Protein AF-A0A939V4I0-F1 (afdb_monomer_lite)

Secondary structure (DSSP, 8-state):
-HHHHHHHHHHHTT--------S-HHHHHHHHHHHHHH-EEEEE-TTS-EEEEEE-SS-HHHHHHHHHHHHHHHHTSSSHHHHHHHHHHHHHHHHHTT--TTSHHHHHHHHHHHHHHTT-----SSHHHHHHHHHHHTT--HHHHHHHHHHHHHHSTTTTS-HHHHHHHHHHHHHHHHHHHHT--

Sequence (185 aa):
MEDLEMKMLEDIGENTGIYVVCNDKSLLENINGLLSRNGMLCVRDNSGRVSYLVDGRNDKSTAMMTVSGLMSDHLLGIGEGRDVYYDICAKSAFMECGFDMSHTGTAVIFIAVKDVVLGGRTNYRSAKNMYLDFANRLHMSFDQVSRDVRYAVNASSLKKYRTLTVVAHLATMISEDMTRDAGLL

Radius of gyration: 20.8 Å; chains: 1; bounding box: 57×43×55 Å

Structure (mmCIF, N/CA/C/O backbone):
data_AF-A0A939V4I0-F1
#
_entry.id   AF-A0A939V4I0-F1
#
loop_
_atom_site.group_PDB
_atom_site.id
_atom_site.type_symbol
_atom_site.label_atom_id
_atom_site.label_alt_id
_atom_site.label_comp_id
_atom_site.label_asym_id
_atom_site.label_entity_id
_atom_site.label_seq_id
_atom_site.pdbx_PDB_ins_code
_atom_site.Cartn_x
_atom_site.Cartn_y
_atom_site.Cartn_z
_atom_site.occupancy
_atom_site.B_iso_or_equiv
_atom_site.auth_seq_id
_atom_site.auth_comp_id
_atom_site.auth_asym_id
_atom_site.auth_atom_id
_atom_site.pdbx_PDB_model_num
ATOM 1 N N . MET A 1 1 ? 41.428 -12.142 -1.619 1.00 50.25 1 MET A N 1
ATOM 2 C CA . MET A 1 1 ? 40.677 -13.026 -2.539 1.00 50.25 1 MET A CA 1
ATOM 3 C C . MET A 1 1 ? 39.185 -12.877 -2.257 1.00 50.25 1 MET A C 1
ATOM 5 O O . MET A 1 1 ? 38.456 -12.625 -3.199 1.00 50.25 1 MET A O 1
ATOM 9 N N . GLU A 1 2 ? 38.778 -12.842 -0.984 1.00 51.28 2 GLU A N 1
ATOM 10 C CA . GLU A 1 2 ? 37.404 -12.531 -0.535 1.00 51.28 2 GLU A CA 1
ATOM 11 C C . GLU A 1 2 ? 36.910 -11.114 -0.914 1.00 51.28 2 GLU A C 1
ATOM 13 O O . GLU A 1 2 ? 35.772 -10.957 -1.344 1.00 51.28 2 GLU A O 1
ATOM 18 N N . ASP A 1 3 ? 37.777 -10.092 -0.895 1.00 46.22 3 ASP A N 1
ATOM 19 C CA . ASP A 1 3 ? 37.402 -8.727 -1.330 1.00 46.22 3 ASP A CA 1
ATOM 20 C C . ASP A 1 3 ? 37.079 -8.611 -2.832 1.00 46.22 3 ASP A C 1
ATOM 22 O O . ASP A 1 3 ? 36.418 -7.665 -3.256 1.00 46.22 3 ASP A O 1
ATOM 26 N N . LEU A 1 4 ? 37.548 -9.556 -3.657 1.00 44.97 4 LEU A N 1
ATOM 27 C CA . LEU A 1 4 ? 37.255 -9.569 -5.093 1.00 44.97 4 LEU A CA 1
ATOM 28 C C . LEU A 1 4 ? 35.891 -10.219 -5.371 1.00 44.97 4 LEU A C 1
ATOM 30 O O . LEU A 1 4 ? 35.181 -9.774 -6.265 1.00 44.97 4 LEU A O 1
ATOM 34 N N . GLU A 1 5 ? 35.510 -11.226 -4.580 1.00 48.03 5 GLU A N 1
ATOM 35 C CA . GLU A 1 5 ? 34.203 -11.889 -4.667 1.00 48.03 5 GLU A CA 1
ATOM 36 C C . GLU A 1 5 ? 33.072 -10.971 -4.190 1.00 48.03 5 GLU A C 1
ATOM 38 O O . GLU A 1 5 ? 32.044 -10.875 -4.857 1.00 48.03 5 GLU A O 1
ATOM 43 N N . MET A 1 6 ? 33.288 -10.212 -3.110 1.00 44.31 6 MET A N 1
ATOM 44 C CA . MET A 1 6 ? 32.340 -9.190 -2.640 1.00 44.31 6 MET A CA 1
ATOM 45 C C . MET A 1 6 ? 32.130 -8.073 -3.669 1.00 44.31 6 MET A C 1
ATOM 47 O O . MET A 1 6 ? 30.999 -7.660 -3.911 1.00 44.31 6 MET A O 1
ATOM 51 N N . LYS A 1 7 ? 33.198 -7.642 -4.348 1.00 41.88 7 LYS A N 1
ATOM 52 C CA . LYS A 1 7 ? 33.113 -6.605 -5.384 1.00 41.88 7 LYS A CA 1
ATOM 53 C C . LYS A 1 7 ? 32.458 -7.106 -6.676 1.00 41.88 7 LYS A C 1
ATOM 55 O O . LYS A 1 7 ? 31.783 -6.339 -7.350 1.00 41.88 7 LYS A O 1
ATOM 60 N N . MET A 1 8 ? 32.621 -8.390 -7.008 1.00 42.50 8 MET A N 1
ATOM 61 C CA . MET A 1 8 ? 31.892 -9.026 -8.111 1.00 42.50 8 MET A CA 1
ATOM 62 C C . MET A 1 8 ? 30.404 -9.207 -7.792 1.00 42.50 8 MET A C 1
ATOM 64 O O . MET A 1 8 ? 29.582 -9.098 -8.693 1.00 42.50 8 MET A O 1
ATOM 68 N N . LEU A 1 9 ? 30.045 -9.452 -6.529 1.00 42.41 9 LEU A N 1
ATOM 69 C CA . LEU A 1 9 ? 28.650 -9.555 -6.092 1.00 42.41 9 LEU A CA 1
ATOM 70 C C . LEU A 1 9 ? 27.934 -8.195 -6.061 1.00 42.41 9 LEU A C 1
ATOM 72 O O . LEU A 1 9 ? 26.762 -8.137 -6.429 1.00 42.41 9 LEU A O 1
ATOM 76 N N . GLU A 1 10 ? 28.626 -7.109 -5.703 1.00 45.31 10 GLU A N 1
ATOM 77 C CA . GLU A 1 10 ? 28.077 -5.745 -5.806 1.00 45.31 10 GLU A CA 1
ATOM 78 C C . GLU A 1 10 ? 27.804 -5.332 -7.265 1.00 45.31 10 GLU A C 1
ATOM 80 O O . GLU A 1 10 ? 26.772 -4.725 -7.542 1.00 45.31 10 GLU A O 1
ATOM 85 N N . ASP A 1 11 ? 28.653 -5.737 -8.216 1.00 44.62 11 ASP A N 1
ATOM 86 C CA . ASP A 1 11 ? 28.504 -5.396 -9.645 1.00 44.62 11 ASP A CA 1
ATOM 87 C C . ASP A 1 11 ? 27.376 -6.192 -10.345 1.00 44.62 11 ASP A C 1
ATOM 89 O O . ASP A 1 11 ? 26.779 -5.740 -11.325 1.00 44.62 11 ASP A O 1
ATOM 93 N N . ILE A 1 12 ? 27.028 -7.379 -9.828 1.00 45.81 12 ILE A N 1
ATOM 94 C CA . ILE A 1 12 ? 25.902 -8.193 -10.331 1.00 45.81 12 ILE A CA 1
ATOM 95 C C . ILE A 1 12 ? 24.547 -7.546 -9.986 1.00 45.81 12 ILE A C 1
ATOM 97 O O . ILE A 1 12 ? 23.569 -7.741 -10.719 1.00 45.81 12 ILE A O 1
ATOM 101 N N . GLY A 1 13 ? 24.494 -6.750 -8.912 1.00 39.16 13 GLY A N 1
ATOM 102 C CA . GLY A 1 13 ? 23.290 -6.050 -8.459 1.00 39.16 13 GLY A CA 1
ATOM 103 C C . GLY A 1 13 ? 22.850 -4.895 -9.363 1.00 39.16 13 GLY A C 1
ATOM 104 O O . GLY A 1 13 ? 21.664 -4.567 -9.381 1.00 39.16 13 GLY A O 1
ATOM 105 N N . GLU A 1 14 ? 23.759 -4.306 -10.148 1.00 42.84 14 GLU A N 1
ATOM 106 C CA . GLU A 1 14 ? 23.438 -3.158 -11.013 1.00 42.84 14 GLU A CA 1
ATOM 107 C C . GLU A 1 14 ? 23.140 -3.529 -12.478 1.00 42.84 14 GLU A C 1
ATOM 109 O O . GLU A 1 14 ? 22.591 -2.705 -13.206 1.00 42.84 14 GLU A O 1
ATOM 114 N N . ASN A 1 15 ? 23.419 -4.761 -12.931 1.00 39.78 15 ASN A N 1
ATOM 115 C CA . ASN A 1 15 ? 23.223 -5.162 -14.337 1.00 39.78 15 ASN A CA 1
ATOM 116 C C . ASN A 1 15 ? 22.743 -6.612 -14.529 1.00 39.78 15 ASN A C 1
ATOM 118 O O . ASN A 1 15 ? 23.226 -7.353 -15.394 1.00 39.78 15 ASN A O 1
ATOM 122 N N . THR A 1 16 ? 21.751 -7.040 -13.750 1.00 43.03 16 THR A N 1
ATOM 123 C CA . THR A 1 16 ? 21.122 -8.347 -13.963 1.00 43.03 16 THR A CA 1
ATOM 124 C C . THR A 1 16 ? 20.214 -8.298 -15.200 1.00 43.03 16 THR A C 1
ATOM 126 O O . THR A 1 16 ? 19.199 -7.601 -15.225 1.00 43.03 16 THR A O 1
ATOM 129 N N . GLY A 1 17 ? 20.579 -9.033 -16.252 1.00 45.78 17 GLY A N 1
ATOM 130 C CA . GLY A 1 17 ? 19.838 -9.116 -17.513 1.00 45.78 17 GLY A CA 1
ATOM 131 C C . GLY A 1 17 ? 19.930 -10.510 -18.132 1.00 45.78 17 GLY A C 1
ATOM 132 O O . GLY A 1 17 ? 20.841 -11.280 -17.830 1.00 45.78 17 GLY A O 1
ATOM 133 N N . ILE A 1 18 ? 18.979 -10.856 -19.004 1.00 54.75 18 ILE A N 1
ATOM 134 C CA . ILE A 1 18 ? 19.040 -12.097 -19.788 1.00 54.75 18 ILE A CA 1
ATOM 135 C C . ILE A 1 18 ? 19.881 -11.824 -21.035 1.00 54.75 18 ILE A C 1
ATOM 137 O O . ILE A 1 18 ? 19.418 -11.189 -21.984 1.00 54.75 18 ILE A O 1
ATOM 141 N N . TYR 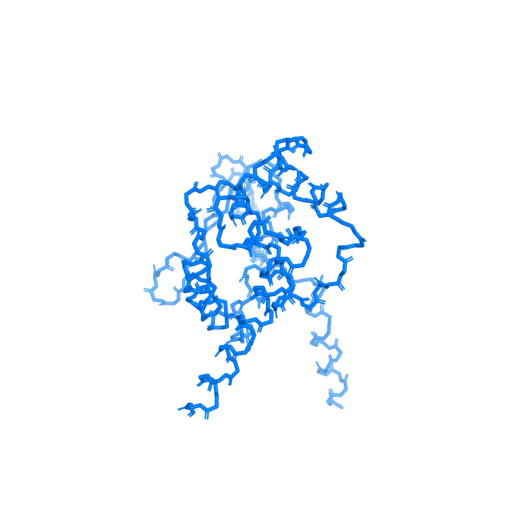A 1 19 ? 21.115 -12.321 -21.037 1.00 57.72 19 TYR A N 1
ATOM 142 C CA . TYR A 1 19 ? 22.028 -12.201 -22.169 1.00 57.72 19 TYR A CA 1
ATOM 143 C C . TYR A 1 19 ? 21.963 -13.464 -23.027 1.00 57.72 19 TYR A C 1
ATOM 145 O O . TYR A 1 19 ? 22.373 -14.544 -22.607 1.00 57.72 19 TYR A O 1
ATOM 153 N N . VAL A 1 20 ? 21.457 -13.331 -24.253 1.00 59.62 20 VAL A N 1
ATOM 154 C CA . VAL A 1 20 ? 21.523 -14.407 -25.248 1.00 59.62 20 VAL A CA 1
ATOM 155 C C . VAL A 1 20 ? 22.810 -14.236 -26.044 1.00 59.62 20 VAL A C 1
ATOM 157 O O . VAL A 1 20 ? 22.888 -13.400 -26.943 1.00 59.62 20 VAL A O 1
ATOM 160 N N . VAL A 1 21 ? 23.827 -15.030 -25.716 1.00 63.66 21 VAL A N 1
ATOM 161 C CA . VAL A 1 21 ? 25.064 -15.100 -26.501 1.00 63.66 21 VAL A CA 1
ATOM 162 C C . VAL A 1 21 ? 24.898 -16.193 -27.548 1.00 63.66 21 VAL A C 1
ATOM 164 O O . VAL A 1 21 ? 24.789 -17.372 -27.220 1.00 63.66 21 VAL A O 1
ATOM 167 N N . CYS A 1 22 ? 24.858 -15.803 -28.819 1.00 67.50 22 CYS A N 1
ATOM 168 C CA . CYS A 1 22 ? 24.761 -16.741 -29.928 1.00 67.50 22 CYS A CA 1
ATOM 169 C C . CYS A 1 22 ? 25.732 -16.349 -31.042 1.00 67.50 22 CYS A C 1
ATOM 171 O O . CYS A 1 22 ? 25.845 -15.175 -31.384 1.00 67.50 22 CYS A O 1
ATOM 173 N N . ASN A 1 23 ? 26.409 -17.341 -31.623 1.00 68.75 23 ASN A N 1
ATOM 174 C CA . ASN A 1 23 ? 27.260 -17.150 -32.800 1.00 68.75 23 ASN A CA 1
ATOM 175 C C . ASN A 1 23 ? 26.444 -17.114 -34.112 1.00 68.75 23 ASN A C 1
ATOM 177 O O . ASN A 1 23 ? 26.960 -16.766 -35.169 1.00 68.75 23 ASN A O 1
ATOM 181 N N . ASP A 1 24 ? 25.161 -17.482 -34.054 1.00 81.31 24 ASP A N 1
ATOM 182 C CA . ASP A 1 24 ? 24.255 -17.483 -35.197 1.00 81.31 24 ASP A CA 1
ATOM 183 C C . ASP A 1 24 ? 23.439 -16.184 -35.239 1.00 81.31 24 ASP A C 1
ATOM 185 O O . ASP A 1 24 ? 22.553 -15.927 -34.416 1.00 81.31 24 ASP A O 1
ATOM 189 N N . LYS A 1 25 ? 23.739 -15.357 -36.243 1.00 76.88 25 LYS A N 1
ATOM 190 C CA . LYS A 1 25 ? 23.064 -14.077 -36.465 1.00 76.88 25 LYS A CA 1
ATOM 191 C C . LYS A 1 25 ? 21.583 -14.247 -36.823 1.00 76.88 25 LYS A C 1
ATOM 193 O O . LYS A 1 25 ? 20.764 -13.431 -36.406 1.00 76.88 25 LYS A O 1
ATOM 198 N N . SER A 1 26 ? 21.224 -15.311 -37.542 1.00 69.75 26 SER A N 1
ATOM 199 C CA . SER A 1 26 ? 19.836 -15.587 -37.923 1.00 69.75 26 SER A CA 1
ATOM 200 C C . SER A 1 26 ? 18.988 -15.939 -36.701 1.00 69.75 26 SER A C 1
ATOM 202 O O . SER A 1 26 ? 17.843 -15.497 -36.587 1.00 69.75 26 SER A O 1
ATOM 204 N N . LEU A 1 27 ? 19.561 -16.661 -35.734 1.00 69.00 27 LEU A N 1
ATOM 205 C CA . LEU A 1 27 ? 18.894 -16.952 -34.464 1.00 69.00 27 LEU A CA 1
ATOM 206 C C . LEU A 1 27 ? 18.583 -15.662 -33.687 1.00 69.00 27 LEU A C 1
ATOM 208 O O . LEU A 1 27 ? 17.456 -15.472 -33.229 1.00 69.00 27 LEU A O 1
ATOM 212 N N . LEU A 1 28 ? 19.558 -14.754 -33.582 1.00 76.50 28 LEU A N 1
ATOM 213 C CA . LEU A 1 28 ? 19.382 -13.459 -32.916 1.00 76.50 28 LEU A CA 1
ATOM 214 C C . LEU A 1 28 ? 18.317 -12.592 -33.600 1.00 76.50 28 LEU A C 1
ATOM 216 O O . LEU A 1 28 ? 17.489 -11.977 -32.925 1.00 76.50 28 LEU A O 1
ATOM 220 N N . GLU A 1 29 ? 18.301 -12.556 -34.931 1.00 75.19 29 GLU A N 1
ATOM 221 C CA . GLU A 1 29 ? 17.290 -11.831 -35.709 1.00 75.19 29 GLU A CA 1
ATOM 222 C C . GLU A 1 29 ? 15.887 -12.430 -35.529 1.00 75.19 29 GLU A C 1
ATOM 224 O O . GLU A 1 29 ? 14.915 -11.689 -35.365 1.00 75.19 29 GLU A O 1
ATOM 229 N N . ASN A 1 30 ? 15.773 -13.759 -35.465 1.00 76.38 30 ASN A N 1
ATOM 230 C CA . ASN A 1 30 ? 14.506 -14.446 -35.216 1.00 76.38 30 ASN A CA 1
ATOM 231 C C . ASN A 1 30 ? 13.977 -14.193 -33.802 1.00 76.38 30 ASN A C 1
ATOM 233 O O . ASN A 1 30 ? 12.797 -13.881 -33.645 1.00 76.38 30 ASN A O 1
ATOM 237 N N . ILE A 1 31 ? 14.836 -14.257 -32.781 1.00 68.81 31 ILE A N 1
ATOM 238 C CA . ILE A 1 31 ? 14.470 -13.936 -31.394 1.00 68.81 31 ILE A CA 1
ATOM 239 C C . ILE A 1 31 ? 14.004 -12.479 -31.301 1.00 68.81 31 ILE A C 1
ATOM 241 O O . ILE A 1 31 ? 12.932 -12.203 -30.762 1.00 68.81 31 ILE A O 1
ATOM 245 N N . ASN A 1 32 ? 14.740 -11.546 -31.910 1.00 69.56 32 ASN A N 1
ATOM 246 C CA . ASN A 1 32 ? 14.337 -10.142 -31.972 1.00 69.56 32 ASN A CA 1
ATOM 247 C C . ASN A 1 32 ? 13.003 -9.948 -32.705 1.00 69.56 32 ASN A C 1
ATOM 249 O O . ASN A 1 32 ? 12.152 -9.174 -32.256 1.00 69.56 32 ASN A O 1
ATOM 253 N N . GLY A 1 33 ? 12.794 -10.660 -33.811 1.00 71.94 33 GLY A N 1
ATOM 254 C CA . GLY A 1 33 ? 11.559 -10.628 -34.586 1.00 71.94 33 GLY A 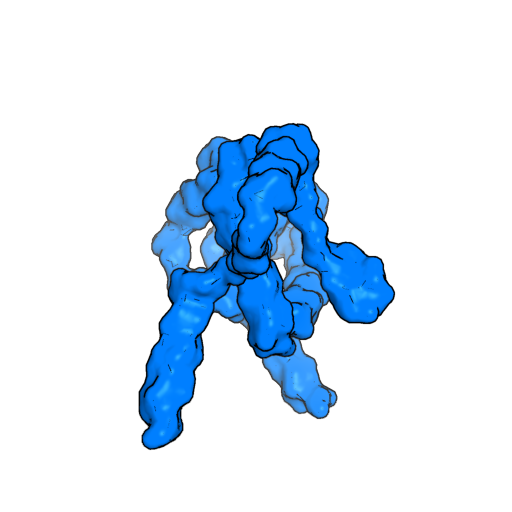CA 1
ATOM 255 C C . GLY A 1 33 ? 10.360 -11.207 -33.833 1.00 71.94 33 GLY A C 1
ATOM 256 O O . GLY A 1 33 ? 9.258 -10.674 -33.961 1.00 71.94 33 GLY A O 1
ATOM 257 N N . LEU A 1 34 ? 10.564 -12.262 -33.042 1.00 68.19 34 LEU A N 1
ATOM 258 C CA . LEU A 1 34 ? 9.545 -12.881 -32.193 1.00 68.19 34 LEU A CA 1
ATOM 259 C C . LEU A 1 34 ? 9.176 -11.980 -31.015 1.00 68.19 34 LEU A C 1
ATOM 261 O O . LEU A 1 34 ? 7.990 -11.762 -30.774 1.00 68.19 34 LEU A O 1
ATOM 265 N N . LEU A 1 35 ? 10.166 -11.393 -30.340 1.00 65.38 35 LEU A N 1
ATOM 266 C CA . LEU A 1 35 ? 9.934 -10.431 -29.261 1.00 65.38 35 LEU A CA 1
ATOM 267 C C . LEU A 1 35 ? 9.208 -9.177 -29.760 1.00 65.38 35 LEU A C 1
ATOM 269 O O . LEU A 1 35 ? 8.341 -8.658 -29.072 1.00 65.38 35 LEU A O 1
ATOM 273 N N . SER A 1 36 ? 9.503 -8.716 -30.977 1.00 61.94 36 SER A N 1
ATOM 274 C CA . SER A 1 36 ? 8.861 -7.516 -31.536 1.00 61.94 36 SER A CA 1
ATOM 275 C C . SER A 1 36 ? 7.436 -7.771 -32.052 1.00 61.94 36 SER A C 1
ATOM 277 O O . SER A 1 36 ? 6.624 -6.854 -32.053 1.00 61.94 36 SER A O 1
ATOM 279 N N . ARG A 1 37 ? 7.115 -8.998 -32.495 1.00 61.66 37 ARG A N 1
ATOM 280 C CA . ARG A 1 37 ? 5.793 -9.346 -33.063 1.00 61.66 37 ARG A CA 1
ATOM 281 C C . ARG A 1 37 ? 4.834 -9.957 -32.050 1.00 61.66 37 ARG A C 1
ATOM 283 O O . ARG A 1 37 ? 3.659 -9.611 -32.030 1.00 61.66 37 ARG A O 1
ATOM 290 N N . ASN A 1 38 ? 5.343 -10.862 -31.221 1.00 59.38 38 ASN A N 1
ATOM 291 C CA . ASN A 1 38 ? 4.547 -11.636 -30.275 1.00 59.38 38 ASN A CA 1
ATOM 292 C C . ASN A 1 38 ? 4.895 -11.336 -28.814 1.00 59.38 38 ASN A C 1
ATOM 294 O O . ASN A 1 38 ? 4.121 -11.745 -27.958 1.00 59.38 38 ASN A O 1
ATOM 298 N N . GLY A 1 39 ? 5.987 -10.598 -28.566 1.00 54.97 39 GLY A N 1
ATOM 299 C CA . GLY A 1 39 ? 6.529 -10.109 -27.294 1.00 54.97 39 GLY A CA 1
ATOM 300 C C . GLY A 1 39 ? 5.867 -10.619 -26.034 1.00 54.97 39 GLY A C 1
ATOM 301 O O . GLY A 1 39 ? 5.181 -9.860 -25.379 1.00 54.97 39 GLY A O 1
ATOM 302 N N . MET A 1 40 ? 6.080 -11.883 -25.690 1.00 58.88 40 MET A N 1
ATOM 303 C CA . MET A 1 40 ? 5.723 -12.424 -24.385 1.00 58.88 40 MET A CA 1
ATOM 304 C C . MET A 1 40 ? 6.934 -13.205 -23.900 1.00 58.88 40 MET A C 1
ATOM 306 O O . MET A 1 40 ? 7.301 -14.214 -24.503 1.00 58.88 40 MET A O 1
ATOM 310 N N . LEU A 1 41 ? 7.597 -12.709 -22.859 1.00 61.97 41 LEU A N 1
ATOM 311 C CA . LEU A 1 41 ? 8.693 -13.427 -22.221 1.00 61.97 41 LEU A CA 1
ATOM 312 C C . LEU A 1 41 ? 8.114 -14.248 -21.074 1.00 61.97 41 LEU A C 1
ATOM 314 O O . LEU A 1 41 ? 7.457 -13.691 -20.195 1.00 61.97 41 LEU A O 1
ATOM 318 N N . CYS A 1 42 ? 8.328 -15.562 -21.116 1.00 53.47 42 CYS A N 1
ATOM 319 C CA . CYS A 1 42 ? 7.888 -16.471 -20.068 1.00 53.47 42 CYS A CA 1
ATOM 320 C C . CYS A 1 42 ? 9.097 -17.043 -19.336 1.00 53.47 42 CYS A C 1
ATOM 322 O O . CYS A 1 42 ? 9.947 -17.672 -19.965 1.00 53.47 42 CYS A O 1
ATOM 324 N N . VAL A 1 43 ? 9.154 -16.861 -18.020 1.00 57.12 43 VAL A N 1
ATOM 325 C CA . VAL A 1 43 ? 10.130 -17.557 -17.171 1.00 57.12 43 VAL A CA 1
ATOM 326 C C . VAL A 1 43 ? 9.458 -18.821 -16.660 1.00 57.12 43 VAL A C 1
ATOM 328 O O . VAL A 1 43 ? 8.350 -18.761 -16.130 1.00 57.12 43 VAL A O 1
ATOM 331 N N . ARG A 1 44 ? 10.093 -19.972 -16.873 1.00 45.88 44 ARG A N 1
ATOM 332 C CA . ARG A 1 44 ? 9.597 -21.276 -16.435 1.00 45.88 44 ARG A CA 1
ATOM 333 C C . ARG A 1 44 ? 10.598 -21.871 -15.456 1.00 45.88 44 ARG A C 1
ATOM 335 O O . ARG A 1 44 ? 11.791 -21.871 -15.746 1.00 45.88 44 ARG A O 1
ATOM 342 N N . ASP A 1 45 ? 10.113 -22.353 -14.321 1.00 57.91 45 ASP A N 1
ATOM 343 C CA . ASP A 1 45 ? 10.949 -23.021 -13.328 1.00 57.91 45 ASP A CA 1
ATOM 344 C C . ASP A 1 45 ? 11.384 -24.428 -13.793 1.00 57.91 45 ASP A C 1
ATOM 346 O O . ASP A 1 45 ? 10.915 -24.965 -14.805 1.00 57.91 45 ASP A O 1
ATOM 350 N N . ASN A 1 46 ? 12.263 -25.068 -13.019 1.00 48.94 46 ASN A N 1
ATOM 351 C CA . ASN A 1 46 ? 12.723 -26.435 -13.291 1.00 48.94 46 ASN A CA 1
ATOM 352 C C . ASN A 1 46 ? 11.608 -27.495 -13.165 1.00 48.94 46 ASN A C 1
ATOM 354 O O . ASN A 1 46 ? 11.804 -28.635 -13.582 1.00 48.94 46 ASN A O 1
ATOM 358 N N . SER A 1 47 ? 10.444 -27.139 -12.605 1.00 51.16 47 SER A N 1
ATOM 359 C CA . SER A 1 47 ? 9.266 -28.009 -12.502 1.00 51.16 47 SER A CA 1
ATOM 360 C C . SER A 1 47 ? 8.314 -27.875 -13.699 1.00 51.16 47 SER A C 1
ATOM 362 O O . SER A 1 47 ? 7.319 -28.594 -13.801 1.00 51.16 47 SER A O 1
ATOM 364 N N . GLY A 1 48 ? 8.632 -26.983 -14.641 1.00 39.81 48 GLY A N 1
ATOM 365 C CA . GLY A 1 48 ? 7.841 -26.736 -15.836 1.00 39.81 48 GLY A CA 1
ATOM 366 C C . GLY A 1 48 ? 6.710 -25.721 -15.645 1.00 39.81 48 GLY A C 1
ATOM 367 O O . GLY A 1 48 ? 5.956 -25.473 -16.594 1.00 39.81 48 GLY A O 1
ATOM 368 N N . ARG A 1 49 ? 6.588 -25.113 -14.459 1.00 51.41 49 ARG A N 1
ATOM 369 C CA . ARG A 1 49 ? 5.589 -24.085 -14.153 1.00 51.41 49 ARG A CA 1
ATOM 370 C C . ARG A 1 49 ? 6.057 -22.743 -14.693 1.00 51.41 49 ARG A C 1
ATOM 372 O O . ARG A 1 49 ? 7.198 -22.338 -14.503 1.00 51.41 49 ARG A O 1
ATOM 379 N N . VAL A 1 50 ? 5.173 -22.070 -15.422 1.00 49.78 50 VAL A N 1
ATOM 380 C CA . VAL A 1 50 ? 5.433 -20.726 -15.942 1.00 49.78 50 VAL A CA 1
ATOM 381 C C . VAL A 1 50 ? 5.187 -19.740 -14.807 1.00 49.78 50 VAL A C 1
ATOM 383 O O . VAL A 1 50 ? 4.049 -19.604 -14.366 1.00 49.78 50 VAL A O 1
ATOM 386 N N . SER A 1 51 ? 6.244 -19.088 -14.336 1.00 49.25 51 SER A N 1
ATOM 387 C CA . SER A 1 51 ? 6.181 -18.172 -13.198 1.00 49.25 51 SER A CA 1
ATOM 388 C C . SER A 1 51 ? 5.748 -16.767 -13.616 1.00 49.25 51 SER A C 1
ATOM 390 O O . SER A 1 51 ? 4.983 -16.140 -12.896 1.00 49.25 51 SER A O 1
ATOM 392 N N . TYR A 1 52 ? 6.150 -16.280 -14.799 1.00 58.22 52 TYR A N 1
ATOM 393 C CA . TYR A 1 52 ? 5.826 -14.910 -15.231 1.00 58.22 52 TYR A CA 1
ATOM 394 C C . TYR A 1 52 ? 5.622 -14.800 -16.730 1.00 58.22 52 TYR A C 1
ATOM 396 O O . TYR A 1 52 ? 6.196 -15.576 -17.489 1.00 58.22 52 TYR A O 1
ATOM 404 N N . LEU A 1 53 ? 4.828 -13.812 -17.138 1.00 54.34 53 LEU A N 1
ATOM 405 C CA . LEU A 1 53 ? 4.498 -13.513 -18.524 1.00 54.34 53 LEU A CA 1
ATOM 406 C C . LEU A 1 53 ? 4.531 -11.995 -18.708 1.00 54.34 53 LEU A C 1
ATOM 408 O O . LEU A 1 53 ? 3.698 -11.288 -18.146 1.00 54.34 53 LEU A O 1
ATOM 412 N N . VAL A 1 54 ? 5.519 -11.492 -19.448 1.00 58.25 54 VAL A N 1
ATOM 413 C CA . VAL A 1 54 ? 5.733 -10.045 -19.622 1.00 58.25 54 VAL A CA 1
ATOM 414 C C . VAL A 1 54 ? 5.603 -9.663 -21.092 1.00 58.25 54 VAL A C 1
ATOM 416 O O . VAL A 1 54 ? 6.267 -10.263 -21.940 1.00 58.25 54 VAL A O 1
ATOM 419 N N . ASP A 1 55 ? 4.753 -8.672 -21.388 1.00 59.72 55 ASP A N 1
ATOM 420 C CA . ASP A 1 55 ? 4.561 -8.146 -22.743 1.00 59.72 55 ASP A CA 1
ATOM 421 C C . ASP A 1 55 ? 5.739 -7.241 -23.149 1.00 59.72 55 ASP A C 1
ATOM 423 O O . ASP A 1 55 ? 5.942 -6.159 -22.599 1.00 59.72 55 ASP A O 1
ATOM 427 N N . GLY A 1 56 ? 6.537 -7.703 -24.111 1.00 57.84 56 GLY A N 1
ATOM 428 C CA . GLY A 1 56 ? 7.739 -7.030 -24.607 1.00 57.84 56 GLY A CA 1
ATOM 429 C C . GLY A 1 56 ? 7.522 -6.120 -25.820 1.00 57.84 56 GLY A C 1
ATOM 430 O O . GLY A 1 56 ? 8.510 -5.679 -26.413 1.00 57.84 56 GLY A O 1
ATOM 431 N N . ARG A 1 57 ? 6.272 -5.872 -26.246 1.00 60.03 57 ARG A N 1
ATOM 432 C CA . ARG A 1 57 ? 5.973 -5.164 -27.508 1.00 60.03 57 ARG A CA 1
ATOM 433 C C . ARG A 1 57 ? 6.126 -3.644 -27.427 1.00 60.03 57 ARG A C 1
ATOM 435 O O . ARG A 1 57 ? 6.521 -3.042 -28.421 1.00 60.03 57 ARG A O 1
ATOM 442 N N . ASN A 1 58 ? 5.823 -3.032 -26.279 1.00 52.28 58 ASN A N 1
ATOM 443 C CA . ASN A 1 58 ? 5.777 -1.567 -26.144 1.00 52.28 58 ASN A CA 1
ATOM 444 C C . ASN A 1 58 ? 7.061 -0.937 -25.590 1.00 52.28 58 ASN A C 1
ATOM 446 O O . ASN A 1 58 ? 7.362 0.198 -25.945 1.00 52.28 58 ASN A O 1
ATOM 450 N N . ASP A 1 59 ? 7.833 -1.651 -24.768 1.00 60.53 59 ASP A N 1
ATOM 451 C CA . ASP A 1 59 ? 9.141 -1.183 -24.306 1.00 60.53 59 ASP A CA 1
ATOM 452 C C . ASP A 1 59 ? 9.973 -2.346 -23.748 1.00 60.53 59 ASP A C 1
ATOM 454 O O . ASP A 1 59 ? 9.740 -2.851 -22.647 1.00 60.53 59 ASP A O 1
ATOM 458 N N . LYS A 1 60 ? 10.969 -2.769 -24.531 1.00 58.47 60 LYS A N 1
ATOM 459 C CA . LYS A 1 60 ? 11.856 -3.892 -24.200 1.00 58.47 60 LYS A CA 1
ATOM 460 C C . LYS A 1 60 ? 12.665 -3.628 -22.927 1.00 58.47 60 LYS A C 1
ATOM 462 O O . LYS A 1 60 ? 12.960 -4.577 -22.207 1.00 58.47 60 LYS A O 1
ATOM 467 N N . SER A 1 61 ? 12.984 -2.362 -22.644 1.00 55.41 61 SER A N 1
ATOM 468 C CA . SER A 1 61 ? 13.729 -1.956 -21.450 1.00 55.41 61 SER A CA 1
ATOM 469 C C . SER A 1 61 ? 12.869 -2.109 -20.195 1.00 55.41 61 SER A C 1
ATOM 471 O O . SER A 1 61 ? 13.284 -2.747 -19.232 1.00 55.41 61 SER A O 1
ATOM 473 N N . THR A 1 62 ? 11.622 -1.631 -20.241 1.00 55.50 62 THR A N 1
ATOM 474 C CA . THR A 1 62 ? 10.660 -1.768 -19.133 1.00 55.50 62 THR A CA 1
ATOM 475 C C . THR A 1 62 ? 10.278 -3.229 -18.875 1.00 55.50 62 THR A C 1
ATOM 477 O O . THR A 1 62 ? 10.215 -3.658 -17.721 1.00 55.50 62 THR A O 1
ATOM 480 N N . ALA A 1 63 ? 10.089 -4.028 -19.931 1.00 55.28 63 ALA A N 1
ATOM 481 C CA . ALA A 1 63 ? 9.848 -5.464 -19.801 1.00 55.28 63 ALA A CA 1
ATOM 482 C C . ALA A 1 63 ? 11.048 -6.184 -19.163 1.00 55.28 63 ALA A C 1
ATOM 484 O O . ALA A 1 63 ? 10.861 -7.014 -18.275 1.00 55.28 63 ALA A O 1
ATOM 485 N N . MET A 1 64 ? 12.277 -5.828 -19.555 1.00 56.28 64 MET A N 1
ATOM 486 C CA . MET A 1 64 ? 13.489 -6.366 -18.937 1.00 56.28 64 MET A CA 1
ATOM 487 C C . MET A 1 64 ? 13.657 -5.927 -17.484 1.00 56.28 64 MET A C 1
ATOM 489 O O . MET A 1 64 ? 13.930 -6.784 -16.660 1.00 56.28 64 MET A O 1
ATOM 493 N N . MET A 1 65 ? 13.426 -4.659 -17.131 1.00 52.38 65 MET A N 1
ATOM 494 C CA . MET A 1 65 ? 13.469 -4.214 -15.729 1.00 52.38 65 MET A CA 1
ATOM 495 C C . MET A 1 65 ? 12.427 -4.931 -14.866 1.00 52.38 65 MET A C 1
ATOM 497 O O . MET A 1 65 ? 12.710 -5.277 -13.725 1.00 52.38 65 MET A O 1
ATOM 501 N N . THR A 1 66 ? 11.241 -5.197 -15.419 1.00 55.69 66 THR A N 1
ATOM 502 C CA . THR A 1 66 ? 10.188 -5.951 -14.724 1.00 55.69 66 THR A CA 1
ATOM 503 C C . THR A 1 66 ? 10.622 -7.395 -14.485 1.00 55.69 66 THR A C 1
ATOM 505 O O . THR A 1 66 ? 10.514 -7.891 -13.369 1.00 55.69 66 THR A O 1
ATOM 508 N N . VAL A 1 67 ? 11.166 -8.063 -15.507 1.00 53.75 67 VAL A N 1
ATOM 509 C CA . VAL A 1 67 ? 11.678 -9.436 -15.377 1.00 53.75 67 VAL A CA 1
ATOM 510 C C . VAL A 1 67 ? 12.882 -9.489 -14.437 1.00 53.75 67 VAL A C 1
ATOM 512 O O . VAL A 1 67 ? 12.921 -10.356 -13.577 1.00 53.75 67 VAL A O 1
ATOM 515 N N . SER A 1 68 ? 13.830 -8.560 -14.541 1.00 51.91 68 SER A N 1
ATOM 516 C CA . SER A 1 68 ? 15.003 -8.495 -13.665 1.00 51.91 68 SER A CA 1
ATOM 517 C C . SER A 1 68 ? 14.626 -8.197 -12.216 1.00 51.91 68 SER A C 1
ATOM 519 O O . SER A 1 68 ? 15.162 -8.844 -11.328 1.00 51.91 68 SER A O 1
ATOM 521 N N . GLY A 1 69 ? 13.662 -7.306 -11.959 1.00 52.59 69 GLY A N 1
ATOM 522 C CA . GLY A 1 69 ? 13.125 -7.080 -10.612 1.00 52.59 69 GLY A CA 1
ATOM 523 C C . GLY A 1 69 ? 12.501 -8.347 -10.023 1.00 52.59 69 GLY A C 1
ATOM 524 O O . GLY A 1 69 ? 12.858 -8.758 -8.924 1.00 52.59 69 GLY A O 1
ATOM 525 N N . LEU A 1 70 ? 11.660 -9.031 -10.805 1.00 51.91 70 LEU A N 1
ATOM 526 C CA . LEU A 1 70 ? 11.018 -10.285 -10.396 1.00 51.91 70 LEU A CA 1
ATOM 527 C C . LEU A 1 70 ? 12.018 -11.441 -10.215 1.00 51.91 70 LEU A C 1
ATOM 529 O O . LEU A 1 70 ? 11.837 -12.288 -9.345 1.00 51.91 70 LEU A O 1
ATOM 533 N N . MET A 1 71 ? 13.085 -11.498 -11.018 1.00 47.75 71 MET A N 1
ATOM 534 C CA . MET A 1 71 ? 14.129 -12.521 -10.890 1.00 47.75 71 MET A CA 1
ATOM 535 C C . MET A 1 71 ? 15.091 -12.241 -9.732 1.00 47.75 71 MET A C 1
ATOM 537 O O . MET A 1 71 ? 15.556 -13.197 -9.115 1.00 47.75 71 MET A O 1
ATOM 541 N N . SER A 1 72 ? 15.355 -10.976 -9.395 1.00 48.62 72 SER A N 1
ATOM 542 C CA . SER A 1 72 ? 16.097 -10.604 -8.183 1.00 48.62 72 SER A CA 1
ATOM 543 C C . SER A 1 72 ? 15.348 -11.015 -6.912 1.00 48.62 72 SER A C 1
ATOM 545 O O . SER A 1 72 ? 15.969 -11.537 -5.985 1.00 48.62 72 SER A O 1
ATOM 547 N N . ASP A 1 73 ? 14.018 -10.891 -6.901 1.00 49.38 73 ASP A N 1
ATOM 548 C CA . ASP A 1 73 ? 13.172 -11.373 -5.799 1.00 49.38 73 ASP A CA 1
ATOM 549 C C . ASP A 1 73 ? 13.214 -12.910 -5.654 1.00 49.38 73 ASP A C 1
ATOM 551 O O . ASP A 1 73 ? 13.184 -13.436 -4.538 1.00 49.38 73 ASP A O 1
ATOM 555 N N . HIS A 1 74 ? 13.358 -13.634 -6.771 1.00 44.81 74 HIS A N 1
ATOM 556 C CA . HIS A 1 74 ? 13.445 -15.100 -6.812 1.00 44.81 74 HIS A CA 1
ATOM 557 C C . HIS A 1 74 ? 14.849 -15.640 -6.465 1.00 44.81 74 HIS A C 1
ATOM 559 O O . HIS A 1 74 ? 14.968 -16.646 -5.766 1.00 44.81 74 HIS A O 1
ATOM 565 N N . LEU A 1 75 ? 15.924 -14.983 -6.926 1.00 43.06 75 LEU A N 1
ATOM 566 C CA . LEU A 1 75 ? 17.316 -15.407 -6.697 1.00 43.06 75 LEU A CA 1
ATOM 567 C C . LEU A 1 75 ? 17.791 -15.161 -5.261 1.00 43.06 75 LEU A C 1
ATOM 569 O O . LEU A 1 75 ? 18.676 -15.871 -4.787 1.00 43.06 75 LEU A O 1
ATOM 573 N N . LEU A 1 76 ? 17.198 -14.193 -4.556 1.00 45.16 76 LEU A N 1
ATOM 574 C CA . LEU A 1 76 ? 17.537 -13.915 -3.163 1.00 45.16 76 LEU A CA 1
ATOM 575 C C . LEU A 1 76 ? 16.800 -14.805 -2.159 1.00 45.16 76 LEU A C 1
ATOM 577 O O . LEU A 1 76 ? 17.188 -14.788 -0.998 1.00 45.16 76 LEU A O 1
ATOM 581 N N . GLY A 1 77 ? 15.761 -15.562 -2.544 1.00 42.97 77 GLY A N 1
ATOM 582 C CA . GLY A 1 77 ? 15.064 -16.547 -1.688 1.00 42.97 77 GLY A CA 1
ATOM 583 C C . GLY A 1 77 ? 14.456 -16.022 -0.371 1.00 42.97 77 GLY A C 1
ATOM 584 O O . GLY A 1 77 ? 13.796 -16.764 0.350 1.00 42.97 77 GLY A O 1
ATOM 585 N N . ILE A 1 78 ? 14.660 -14.745 -0.051 1.00 46.59 78 ILE A N 1
ATOM 586 C CA . ILE A 1 78 ? 14.280 -14.071 1.196 1.00 46.59 78 ILE A CA 1
ATOM 587 C C . ILE A 1 78 ? 12.971 -13.271 0.998 1.00 46.59 78 ILE A C 1
ATOM 589 O O . ILE A 1 78 ? 12.316 -12.898 1.971 1.00 46.59 78 ILE A O 1
ATOM 593 N N . GLY A 1 79 ? 12.553 -13.038 -0.256 1.00 48.59 79 GLY A N 1
ATOM 594 C CA . GLY A 1 79 ? 11.409 -12.189 -0.618 1.00 48.59 79 GLY A CA 1
ATOM 595 C C . GLY A 1 79 ? 10.054 -12.900 -0.697 1.00 48.59 79 GLY A C 1
ATOM 596 O O . GLY A 1 79 ? 9.079 -12.393 -0.150 1.00 48.59 79 GLY A O 1
ATOM 597 N N . GLU A 1 80 ? 9.966 -14.081 -1.319 1.00 53.78 80 GLU A N 1
ATOM 598 C CA . GLU A 1 80 ? 8.663 -14.704 -1.628 1.00 53.78 80 GLU A CA 1
ATOM 599 C C . GLU A 1 80 ? 7.877 -15.145 -0.391 1.00 53.78 80 GLU A C 1
ATOM 601 O O . GLU A 1 80 ? 6.673 -14.912 -0.302 1.00 53.78 80 GLU A O 1
ATOM 606 N N . GLY A 1 81 ? 8.550 -15.738 0.600 1.00 60.94 81 GLY A N 1
ATOM 607 C CA . GLY A 1 81 ? 7.896 -16.130 1.848 1.00 60.94 81 GLY A CA 1
ATOM 608 C C . GLY A 1 81 ? 7.392 -14.917 2.626 1.00 60.94 81 GLY A C 1
ATOM 609 O O . GLY A 1 81 ? 6.273 -14.924 3.131 1.00 60.94 81 GLY A O 1
ATOM 610 N N . ARG A 1 82 ? 8.193 -13.846 2.671 1.00 70.94 82 ARG A N 1
ATOM 611 C CA . ARG A 1 82 ? 7.849 -12.616 3.387 1.00 70.94 82 ARG A CA 1
ATOM 612 C C . ARG A 1 82 ? 6.709 -11.862 2.708 1.00 70.94 82 ARG A C 1
ATOM 614 O O . ARG A 1 82 ? 5.883 -11.296 3.417 1.00 70.94 82 ARG A O 1
ATOM 621 N N . ASP A 1 83 ? 6.647 -11.879 1.378 1.00 76.25 83 ASP A N 1
ATOM 622 C CA . ASP A 1 83 ? 5.592 -11.202 0.626 1.00 76.25 83 ASP A CA 1
ATOM 623 C C . ASP A 1 83 ? 4.248 -11.939 0.706 1.00 76.25 83 ASP A C 1
ATOM 625 O O . ASP A 1 83 ? 3.212 -11.337 0.987 1.00 76.25 83 ASP A O 1
ATOM 629 N N . VAL A 1 84 ? 4.269 -13.270 0.567 1.00 74.56 84 VAL A N 1
ATOM 630 C CA . VAL A 1 84 ? 3.077 -14.111 0.764 1.00 74.56 84 VAL A CA 1
ATOM 631 C C . VAL A 1 84 ? 2.576 -14.014 2.204 1.00 74.56 84 VAL A C 1
ATOM 633 O O . VAL A 1 84 ? 1.372 -13.906 2.442 1.00 74.56 84 VAL A O 1
ATOM 636 N N . TYR A 1 85 ? 3.490 -14.031 3.172 1.00 79.50 85 TYR A N 1
ATOM 637 C CA . TYR A 1 85 ? 3.138 -13.918 4.580 1.00 79.50 85 TYR A CA 1
ATOM 638 C C . TYR A 1 85 ? 2.597 -12.520 4.925 1.00 79.50 85 TYR A C 1
ATOM 640 O O . TYR A 1 85 ? 1.569 -12.417 5.593 1.00 79.50 85 TYR A O 1
ATOM 648 N N . TYR A 1 86 ? 3.192 -11.455 4.371 1.00 88.31 86 TYR A N 1
ATOM 649 C CA . TYR A 1 86 ? 2.634 -10.103 4.439 1.00 88.31 86 TYR A CA 1
ATOM 650 C C . TYR A 1 86 ? 1.196 -10.066 3.917 1.00 88.31 86 TYR A C 1
ATOM 652 O O . TYR A 1 86 ? 0.321 -9.544 4.601 1.00 88.31 86 TYR A O 1
ATOM 660 N N . ASP A 1 87 ? 0.927 -10.642 2.743 1.00 85.31 87 ASP A N 1
ATOM 661 C CA . ASP A 1 87 ? -0.405 -10.618 2.136 1.00 85.31 87 ASP A CA 1
ATOM 662 C C . ASP A 1 87 ? -1.470 -11.285 3.024 1.00 85.31 87 ASP A C 1
ATOM 664 O O . ASP A 1 87 ? -2.620 -10.834 3.049 1.00 85.31 87 ASP A O 1
ATOM 668 N N . ILE A 1 88 ? -1.106 -12.342 3.758 1.00 82.81 88 ILE A N 1
ATOM 669 C CA . ILE A 1 88 ? -1.998 -13.023 4.708 1.00 82.81 88 ILE A CA 1
ATOM 670 C C . ILE A 1 88 ? -2.292 -12.113 5.907 1.00 82.81 88 ILE A C 1
ATOM 672 O O . ILE A 1 88 ? -3.464 -11.830 6.178 1.00 82.81 88 ILE A O 1
ATOM 676 N N . CYS A 1 89 ? -1.253 -11.606 6.581 1.00 88.81 89 CYS A N 1
ATOM 677 C CA . CYS A 1 89 ? -1.398 -10.716 7.738 1.00 88.81 89 CYS A CA 1
ATOM 678 C C . CYS A 1 89 ? -2.153 -9.433 7.365 1.00 88.81 89 CYS A C 1
ATOM 680 O O . CYS A 1 89 ? -3.099 -9.031 8.041 1.00 88.81 89 CYS A O 1
ATOM 682 N N . ALA A 1 90 ? -1.794 -8.822 6.234 1.00 92.38 90 ALA A N 1
ATOM 683 C CA . ALA A 1 90 ? -2.401 -7.595 5.744 1.00 92.38 90 ALA A CA 1
ATOM 684 C C . ALA A 1 90 ? -3.887 -7.775 5.426 1.00 92.38 90 ALA A C 1
ATOM 686 O O . ALA A 1 90 ? -4.694 -6.931 5.808 1.00 92.38 90 ALA A O 1
ATOM 687 N N . LYS A 1 91 ? -4.292 -8.878 4.785 1.00 88.94 91 LYS A N 1
ATOM 688 C CA . LYS A 1 91 ? -5.720 -9.138 4.543 1.00 88.94 91 LYS A CA 1
ATOM 689 C C . LYS A 1 91 ? -6.499 -9.279 5.850 1.00 88.94 91 LYS A C 1
ATOM 691 O O . LYS A 1 91 ? -7.574 -8.690 5.943 1.00 88.94 91 LYS A O 1
ATOM 696 N N . SER A 1 92 ? -5.969 -9.995 6.848 1.00 88.69 92 SER A N 1
ATOM 697 C CA . SER A 1 92 ? -6.627 -10.112 8.163 1.00 88.69 92 SER A CA 1
ATOM 698 C C . SER A 1 92 ? -6.795 -8.742 8.816 1.00 88.69 92 SER A C 1
ATOM 700 O O . SER A 1 92 ? -7.918 -8.321 9.083 1.00 88.69 92 SER A O 1
ATOM 702 N N . ALA A 1 93 ? -5.701 -7.985 8.927 1.00 95.62 93 ALA A N 1
ATOM 703 C CA . ALA A 1 93 ? -5.670 -6.632 9.474 1.00 95.62 93 ALA A CA 1
ATOM 704 C C . ALA A 1 93 ? -6.682 -5.680 8.810 1.00 95.62 93 ALA A C 1
ATOM 706 O O . ALA A 1 93 ? -7.403 -4.934 9.480 1.00 95.62 93 ALA A O 1
ATOM 707 N N . PHE A 1 94 ? -6.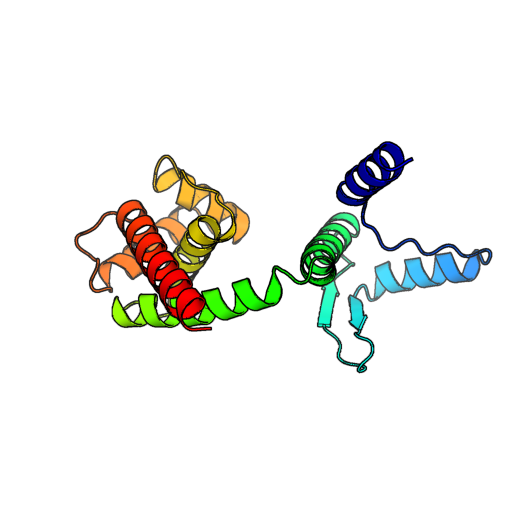753 -5.692 7.477 1.00 96.56 94 PHE A N 1
ATOM 708 C CA . PHE A 1 94 ? -7.683 -4.848 6.730 1.00 96.56 94 PHE A CA 1
ATOM 709 C C . PHE A 1 94 ? -9.140 -5.261 6.963 1.00 96.56 94 PHE A C 1
ATOM 711 O O . PHE A 1 94 ? -9.984 -4.387 7.181 1.00 96.56 94 PHE A O 1
ATOM 718 N N . MET A 1 95 ? -9.437 -6.565 6.966 1.00 92.31 95 MET A N 1
ATOM 719 C CA . MET A 1 95 ? -10.781 -7.079 7.252 1.00 92.31 95 MET A CA 1
ATOM 720 C C . MET A 1 95 ? -11.221 -6.767 8.688 1.00 92.31 95 MET A C 1
ATOM 722 O O . MET A 1 95 ? -12.351 -6.326 8.891 1.00 92.31 95 MET A O 1
ATOM 726 N N . GLU A 1 96 ? -10.332 -6.913 9.672 1.00 94.50 96 GLU A N 1
ATOM 727 C CA . GLU A 1 96 ? -10.583 -6.558 11.078 1.00 94.50 96 GLU A CA 1
ATOM 728 C C . GLU A 1 96 ? -10.874 -5.062 11.252 1.00 94.50 96 GLU A C 1
ATOM 730 O O . GLU A 1 96 ? -11.750 -4.664 12.023 1.00 94.50 96 GLU A O 1
ATOM 735 N N . CYS A 1 97 ? -10.204 -4.217 10.465 1.00 96.81 97 CYS A N 1
ATOM 736 C CA . CYS A 1 97 ? -10.483 -2.785 10.404 1.00 96.81 97 CYS A CA 1
ATOM 737 C C . CYS A 1 97 ? -11.734 -2.433 9.572 1.00 96.81 97 CYS A C 1
ATOM 739 O O . CYS A 1 97 ? -12.085 -1.257 9.461 1.00 96.81 97 CYS A O 1
ATOM 741 N N . GLY A 1 98 ? -12.428 -3.415 8.993 1.00 96.44 98 GLY A N 1
ATOM 742 C CA . GLY A 1 98 ? -13.641 -3.210 8.202 1.00 96.44 98 GLY A CA 1
ATOM 743 C C . GLY A 1 98 ? -13.393 -2.587 6.827 1.00 96.44 98 GLY A C 1
ATOM 744 O O . GLY A 1 98 ? -14.267 -1.894 6.308 1.00 96.44 98 GLY A O 1
ATOM 745 N N . PHE A 1 99 ? -12.208 -2.777 6.243 1.00 97.00 99 PHE A N 1
ATOM 746 C CA . PHE A 1 99 ? -11.967 -2.399 4.854 1.00 97.00 99 PHE A CA 1
ATOM 747 C C . PHE A 1 99 ? -12.543 -3.440 3.896 1.00 97.00 99 PHE A C 1
ATOM 749 O O . PHE A 1 99 ? -12.283 -4.635 4.018 1.00 97.00 99 PHE A O 1
ATOM 756 N N . ASP A 1 100 ? -13.269 -2.963 2.889 1.00 92.38 100 ASP A N 1
ATOM 757 C CA . ASP A 1 100 ? -13.696 -3.785 1.762 1.00 92.38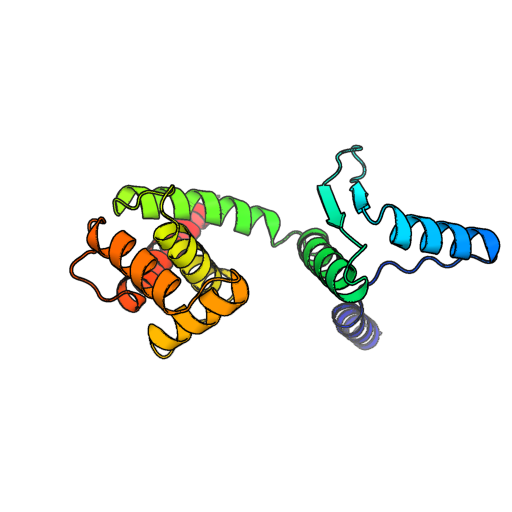 100 ASP A CA 1
ATOM 758 C C . ASP A 1 100 ? -12.582 -3.824 0.706 1.00 92.38 100 ASP A C 1
ATOM 760 O O . ASP A 1 100 ? -12.219 -2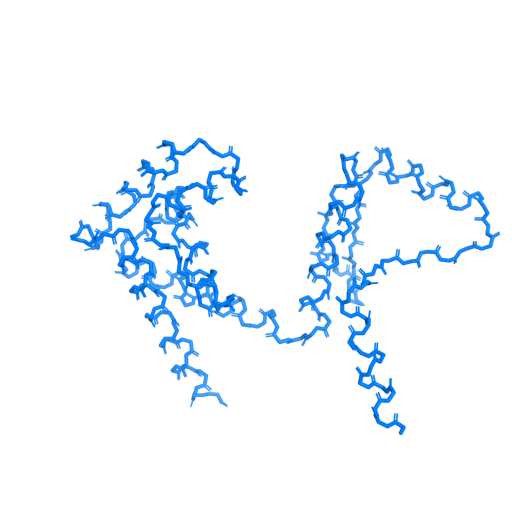.795 0.126 1.00 92.38 100 ASP A O 1
ATOM 764 N N . MET A 1 101 ? -12.034 -5.016 0.463 1.00 90.31 101 MET A N 1
ATOM 765 C CA . MET A 1 101 ? -10.944 -5.242 -0.493 1.00 90.31 101 MET A CA 1
ATOM 766 C C . MET A 1 101 ? -11.367 -5.054 -1.958 1.00 90.31 101 MET A C 1
ATOM 768 O O . MET A 1 101 ? -10.500 -4.953 -2.824 1.00 90.31 101 MET A O 1
ATOM 772 N N . SER A 1 102 ? -12.669 -4.975 -2.252 1.00 91.25 102 SER A N 1
ATOM 773 C CA . SER A 1 102 ? -13.177 -4.654 -3.592 1.00 91.25 102 SER A CA 1
ATOM 774 C C . SER A 1 102 ? -13.056 -3.165 -3.939 1.00 91.25 102 SER A C 1
ATOM 776 O O . SER A 1 102 ? -13.090 -2.796 -5.114 1.00 91.25 102 SER A O 1
ATOM 778 N N . HIS A 1 103 ? -12.879 -2.292 -2.941 1.00 92.00 103 HIS A N 1
ATOM 779 C CA . HIS A 1 103 ? -12.740 -0.859 -3.170 1.00 92.00 103 HIS A CA 1
ATOM 780 C C . HIS A 1 103 ? -11.331 -0.500 -3.650 1.00 92.00 103 HIS A C 1
ATOM 782 O O . HIS A 1 103 ? -10.331 -0.792 -2.993 1.00 92.00 103 HIS A O 1
ATOM 788 N N . THR A 1 104 ? -11.245 0.269 -4.737 1.00 93.81 104 THR A N 1
ATOM 789 C CA . THR A 1 104 ? -9.971 0.779 -5.273 1.00 93.81 104 THR A CA 1
ATOM 790 C C . THR A 1 104 ? -9.174 1.568 -4.232 1.00 93.81 104 THR A C 1
ATOM 792 O O . THR A 1 104 ? -7.957 1.430 -4.141 1.00 93.81 104 THR A O 1
ATOM 795 N N . GLY A 1 105 ? -9.854 2.343 -3.380 1.00 95.81 105 GLY A N 1
ATOM 796 C CA . GLY A 1 105 ? -9.213 3.068 -2.282 1.00 95.81 105 GLY A CA 1
ATOM 797 C C . GLY A 1 105 ? -8.533 2.154 -1.265 1.00 95.81 105 GLY A C 1
ATOM 798 O O . GLY A 1 105 ? -7.452 2.482 -0.781 1.00 95.81 105 GLY A O 1
ATOM 799 N N . THR A 1 106 ? -9.124 0.991 -0.984 1.00 96.88 106 THR A N 1
ATOM 800 C CA . THR A 1 106 ? -8.525 -0.026 -0.115 1.00 96.88 106 THR A CA 1
ATOM 801 C C . THR A 1 106 ? -7.259 -0.594 -0.742 1.00 96.88 106 THR A C 1
ATOM 803 O O . THR A 1 106 ? -6.244 -0.682 -0.060 1.00 96.88 106 THR A O 1
ATOM 806 N N . ALA A 1 107 ? -7.277 -0.896 -2.044 1.00 93.69 107 ALA A N 1
ATOM 807 C CA . ALA A 1 107 ? -6.093 -1.371 -2.760 1.00 93.69 107 ALA A CA 1
ATOM 808 C C . ALA A 1 107 ? -4.939 -0.350 -2.720 1.00 93.69 107 ALA A C 1
ATOM 810 O O . ALA A 1 107 ? -3.792 -0.722 -2.490 1.00 93.69 107 ALA A O 1
ATOM 811 N N . VAL A 1 108 ? -5.236 0.948 -2.860 1.00 95.31 108 VAL A N 1
ATOM 812 C CA . VAL A 1 108 ? -4.227 2.013 -2.713 1.00 95.31 108 VAL A CA 1
ATOM 813 C C . VAL A 1 108 ? -3.618 2.016 -1.308 1.00 95.31 108 VAL A C 1
ATOM 815 O O . VAL A 1 108 ? -2.398 2.077 -1.168 1.00 95.31 108 VAL A O 1
ATOM 818 N N . ILE A 1 109 ? -4.448 1.937 -0.261 1.00 96.81 109 ILE A N 1
ATOM 819 C CA . ILE A 1 109 ? -3.970 1.884 1.131 1.00 96.81 109 ILE A CA 1
ATOM 820 C C . ILE A 1 109 ? -3.138 0.617 1.356 1.00 96.81 109 ILE A C 1
ATOM 822 O O . ILE A 1 109 ? -2.089 0.696 1.984 1.00 96.81 109 ILE A O 1
ATOM 826 N N . PHE A 1 110 ? -3.562 -0.525 0.814 1.00 95.25 110 PHE A N 1
ATOM 827 C CA . PHE A 1 110 ? -2.842 -1.794 0.902 1.00 95.25 110 PHE A CA 1
ATOM 828 C C . PHE A 1 110 ? -1.423 -1.676 0.344 1.00 95.25 110 PHE A C 1
ATOM 830 O O . PHE A 1 110 ? -0.462 -1.984 1.044 1.00 95.25 110 PHE A O 1
ATOM 837 N N . ILE A 1 111 ? -1.267 -1.135 -0.867 1.00 92.12 111 ILE A N 1
ATOM 838 C CA . ILE A 1 111 ? 0.058 -0.941 -1.470 1.00 92.12 111 ILE A CA 1
ATOM 839 C C . ILE A 1 111 ? 0.887 0.063 -0.654 1.00 92.12 111 ILE A C 1
ATOM 841 O O . ILE A 1 111 ? 2.065 -0.177 -0.406 1.00 92.12 111 ILE A O 1
ATOM 845 N N . ALA A 1 112 ? 0.281 1.154 -0.171 1.00 93.62 112 ALA A N 1
ATOM 846 C CA . ALA A 1 112 ? 0.976 2.129 0.672 1.00 93.62 112 ALA A CA 1
ATOM 847 C C . ALA A 1 112 ? 1.505 1.509 1.974 1.00 93.62 112 ALA A C 1
ATOM 849 O O . ALA A 1 112 ? 2.619 1.807 2.398 1.00 93.62 112 ALA A O 1
ATOM 850 N N . VAL A 1 113 ? 0.716 0.638 2.605 1.00 94.88 113 VAL A N 1
ATOM 851 C CA . VAL A 1 113 ? 1.113 -0.098 3.809 1.00 94.88 113 VAL A CA 1
ATOM 852 C C . VAL A 1 113 ? 2.201 -1.123 3.481 1.00 94.88 113 VAL A C 1
ATOM 854 O O . VAL A 1 113 ? 3.149 -1.264 4.247 1.00 94.88 113 VAL A O 1
ATOM 857 N N . LYS A 1 114 ? 2.123 -1.796 2.332 1.00 91.75 114 LYS A N 1
ATOM 858 C CA . LYS A 1 114 ? 3.150 -2.737 1.866 1.00 91.75 114 LYS A CA 1
ATOM 859 C C . LYS A 1 114 ? 4.500 -2.049 1.671 1.00 91.75 114 LYS A C 1
ATOM 861 O O . LYS A 1 114 ? 5.514 -2.533 2.172 1.00 91.75 114 LYS A O 1
ATOM 866 N N . ASP A 1 115 ? 4.499 -0.875 1.039 1.00 89.38 115 ASP A N 1
ATOM 867 C CA . ASP A 1 115 ? 5.700 -0.054 0.841 1.00 89.38 115 ASP A CA 1
ATOM 868 C C . ASP A 1 115 ? 6.339 0.365 2.179 1.00 89.38 115 ASP A C 1
ATOM 870 O O . ASP A 1 115 ? 7.569 0.400 2.303 1.00 89.38 115 ASP A O 1
ATOM 874 N N . VAL A 1 116 ? 5.507 0.638 3.193 1.00 90.56 116 VAL A N 1
ATOM 875 C CA . VAL A 1 116 ? 5.952 0.942 4.559 1.00 90.56 116 VAL A CA 1
ATOM 876 C C . VAL A 1 116 ? 6.601 -0.276 5.221 1.00 90.56 116 VAL A C 1
ATOM 878 O O . VAL A 1 116 ? 7.708 -0.164 5.747 1.00 90.56 116 VAL A O 1
ATOM 881 N N . VAL A 1 117 ? 5.904 -1.415 5.222 1.00 89.38 117 VAL A N 1
ATOM 882 C CA . VAL A 1 117 ? 6.270 -2.609 6.004 1.00 89.38 117 VAL A CA 1
ATOM 883 C C . VAL A 1 117 ? 7.455 -3.355 5.389 1.00 89.38 117 VAL A C 1
ATOM 885 O O . VAL A 1 117 ? 8.363 -3.781 6.105 1.00 89.38 117 VAL A O 1
ATOM 888 N N . LEU A 1 118 ? 7.464 -3.518 4.064 1.00 84.12 118 LEU A N 1
ATOM 889 C CA . LEU A 1 118 ? 8.481 -4.305 3.362 1.00 84.12 118 LEU A CA 1
ATOM 890 C C . LEU A 1 118 ? 9.608 -3.437 2.809 1.00 84.12 118 LEU A C 1
ATOM 892 O O . LEU A 1 118 ? 10.777 -3.795 2.931 1.00 84.12 118 LEU A O 1
ATOM 896 N N . GLY A 1 119 ? 9.265 -2.295 2.212 1.00 72.25 119 GLY A N 1
ATOM 897 C CA . GLY A 1 119 ? 10.224 -1.459 1.492 1.00 72.25 119 GLY A CA 1
ATOM 898 C C . GLY A 1 119 ? 11.042 -0.520 2.378 1.00 72.25 119 GLY A C 1
ATOM 899 O O . GLY A 1 119 ? 11.939 0.151 1.868 1.00 72.25 119 GLY A O 1
ATOM 900 N N . GLY A 1 120 ? 10.700 -0.382 3.667 1.00 63.31 120 GLY A N 1
ATOM 901 C CA . GLY A 1 120 ? 11.281 0.636 4.554 1.00 63.31 120 GLY A CA 1
ATOM 902 C C . GLY A 1 120 ? 11.055 2.072 4.057 1.00 63.31 120 GLY A C 1
ATOM 903 O O . GLY A 1 120 ? 11.611 3.030 4.600 1.00 63.31 120 GLY A O 1
ATOM 904 N N . ARG A 1 121 ? 10.236 2.249 3.012 1.00 58.66 121 ARG A N 1
ATOM 905 C CA . ARG A 1 121 ? 9.933 3.542 2.413 1.00 58.66 121 ARG A CA 1
ATOM 906 C C . ARG A 1 121 ? 8.843 4.181 3.242 1.00 58.66 121 ARG A C 1
ATOM 908 O O . ARG A 1 121 ? 7.658 4.002 2.990 1.00 58.66 121 ARG A O 1
ATOM 915 N N . THR A 1 122 ? 9.247 4.978 4.222 1.00 56.75 122 THR A N 1
ATOM 916 C CA . THR A 1 122 ? 8.308 5.828 4.947 1.00 56.75 122 THR A CA 1
ATOM 917 C C . THR A 1 122 ? 8.829 7.231 5.132 1.00 56.75 122 THR A C 1
ATOM 919 O O . THR A 1 122 ? 9.584 7.557 6.038 1.00 56.75 122 THR A O 1
ATOM 922 N N . ASN A 1 123 ? 8.325 8.120 4.292 1.00 59.91 123 ASN A N 1
ATOM 923 C CA . ASN A 1 123 ? 7.517 9.200 4.833 1.00 59.91 123 ASN A CA 1
ATOM 924 C C . ASN A 1 123 ? 6.858 9.906 3.664 1.00 59.91 123 ASN A C 1
ATOM 926 O O . ASN A 1 123 ? 7.394 10.869 3.105 1.00 59.91 123 ASN A O 1
ATOM 930 N N . TYR A 1 124 ? 5.655 9.455 3.311 1.00 78.88 124 TYR A N 1
ATOM 931 C CA . TYR A 1 124 ? 4.737 10.353 2.636 1.00 78.88 124 TYR A CA 1
ATOM 932 C C . TYR A 1 124 ? 4.573 11.576 3.546 1.00 78.88 124 TYR A C 1
ATOM 934 O O . TYR A 1 124 ? 3.839 11.539 4.528 1.00 78.88 124 TYR A O 1
ATOM 942 N N . ARG A 1 125 ? 5.291 12.667 3.240 1.00 83.88 125 ARG A N 1
ATOM 943 C CA . ARG A 1 125 ? 5.287 13.898 4.056 1.00 83.88 125 ARG A CA 1
ATOM 944 C C . ARG A 1 125 ? 3.879 14.473 4.218 1.00 83.88 125 ARG A C 1
ATOM 946 O O . ARG A 1 125 ? 3.611 15.243 5.132 1.00 83.88 125 ARG A O 1
ATOM 953 N N . SER A 1 126 ? 2.985 14.127 3.295 1.00 92.00 126 SER A N 1
ATOM 954 C CA . SER A 1 126 ? 1.569 14.445 3.350 1.00 92.00 126 SER A CA 1
ATOM 955 C C . SER A 1 126 ? 0.756 13.408 2.575 1.00 92.00 126 SER A C 1
ATOM 957 O O . SER A 1 126 ? 1.269 12.757 1.662 1.00 92.00 126 SER A O 1
ATOM 959 N N . ALA A 1 127 ? -0.539 13.308 2.885 1.00 93.00 127 ALA A N 1
ATOM 960 C CA . ALA A 1 127 ? -1.468 12.487 2.109 1.00 93.00 127 ALA A CA 1
ATOM 961 C C . ALA A 1 127 ? -1.516 12.923 0.632 1.00 93.00 127 ALA A C 1
ATOM 963 O O . ALA A 1 127 ? -1.689 12.092 -0.246 1.00 93.00 127 ALA A O 1
ATOM 964 N N . LYS A 1 128 ? -1.292 14.214 0.342 1.00 95.06 128 LYS A N 1
ATOM 965 C CA . LYS A 1 128 ? -1.210 14.725 -1.033 1.00 95.06 128 LYS A CA 1
ATOM 966 C C . LYS A 1 128 ? -0.053 14.087 -1.805 1.00 95.06 128 LYS A C 1
ATOM 968 O O . LYS A 1 128 ? -0.250 13.691 -2.947 1.00 95.06 128 LYS A O 1
ATOM 973 N N . ASN A 1 129 ? 1.124 13.970 -1.189 1.00 93.81 129 ASN A N 1
ATOM 974 C CA . ASN A 1 129 ? 2.276 13.333 -1.833 1.00 93.81 129 ASN A CA 1
ATOM 975 C C . ASN A 1 129 ? 2.005 11.849 -2.089 1.00 93.81 129 ASN A C 1
ATOM 977 O O . ASN A 1 129 ? 2.341 11.355 -3.156 1.00 93.81 129 ASN A O 1
ATOM 981 N N . MET A 1 130 ? 1.344 11.179 -1.140 1.00 94.62 130 MET A N 1
ATOM 982 C CA . MET A 1 130 ? 0.890 9.800 -1.316 1.00 94.62 130 MET A CA 1
ATOM 983 C C . MET A 1 130 ? -0.051 9.682 -2.521 1.00 94.62 130 MET A C 1
ATOM 985 O O . MET A 1 130 ? 0.192 8.890 -3.420 1.00 94.62 130 MET A O 1
ATOM 989 N N . TYR A 1 131 ? -1.090 10.516 -2.599 1.00 96.50 131 TYR A N 1
ATOM 990 C CA . TYR A 1 131 ? -2.046 10.463 -3.708 1.00 96.50 131 TYR A CA 1
ATOM 991 C C . TYR A 1 131 ? -1.406 10.751 -5.068 1.00 96.50 131 TYR A C 1
ATOM 993 O O . TYR A 1 131 ? -1.798 10.131 -6.048 1.00 96.50 131 TYR A O 1
ATOM 1001 N N . LEU A 1 132 ? -0.434 11.666 -5.143 1.00 95.00 132 LEU A N 1
ATOM 1002 C CA . LEU A 1 132 ? 0.299 11.942 -6.383 1.00 95.00 132 LEU A CA 1
ATOM 1003 C C . LEU A 1 132 ? 1.162 10.753 -6.820 1.00 95.00 132 LEU A C 1
ATOM 1005 O O . LEU A 1 132 ? 1.173 10.423 -8.003 1.00 95.00 132 LEU A O 1
ATOM 1009 N N . ASP A 1 133 ? 1.848 10.102 -5.878 1.00 92.31 133 ASP A N 1
ATOM 1010 C CA . ASP A 1 133 ? 2.633 8.895 -6.157 1.00 92.31 133 ASP A CA 1
ATOM 1011 C C . ASP A 1 133 ? 1.745 7.787 -6.744 1.00 92.31 133 ASP A C 1
ATOM 1013 O O . ASP A 1 133 ? 2.012 7.265 -7.826 1.00 92.31 133 ASP A O 1
ATOM 1017 N N . PHE A 1 134 ? 0.613 7.505 -6.095 1.00 93.31 134 PHE A N 1
ATOM 1018 C CA . PHE A 1 134 ? -0.316 6.471 -6.558 1.00 93.31 134 PHE A CA 1
ATOM 1019 C C . PHE A 1 134 ? -1.087 6.845 -7.823 1.00 93.31 134 PHE A C 1
ATOM 1021 O O . PHE A 1 134 ? -1.367 5.964 -8.630 1.00 93.31 134 PHE A O 1
ATOM 1028 N N . ALA A 1 135 ? -1.388 8.125 -8.044 1.00 92.81 135 ALA A N 1
ATOM 1029 C CA . ALA A 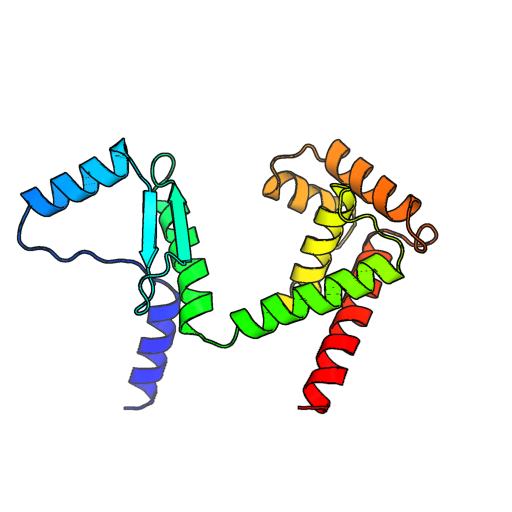1 135 ? -1.967 8.594 -9.302 1.00 92.81 135 ALA A CA 1
ATOM 1030 C C . ALA A 1 135 ? -1.059 8.243 -10.491 1.00 92.81 135 ALA A C 1
ATOM 1032 O O . ALA A 1 135 ? -1.527 7.698 -11.490 1.00 92.81 135 ALA A O 1
ATOM 1033 N N . ASN A 1 136 ? 0.251 8.465 -10.343 1.00 90.56 136 ASN A N 1
ATOM 1034 C CA . ASN A 1 136 ? 1.231 8.116 -11.368 1.00 90.56 136 ASN A CA 1
ATOM 1035 C C . ASN A 1 136 ? 1.391 6.596 -11.518 1.00 90.56 136 ASN A C 1
ATOM 1037 O O . ASN A 1 136 ? 1.358 6.095 -12.638 1.00 90.56 136 ASN A O 1
ATOM 1041 N N . ARG A 1 137 ? 1.529 5.862 -10.403 1.00 87.19 137 ARG A N 1
ATOM 1042 C CA . ARG A 1 137 ? 1.747 4.401 -10.407 1.00 87.19 137 ARG A CA 1
ATOM 1043 C C . ARG A 1 137 ? 0.564 3.610 -10.959 1.00 87.19 137 ARG A C 1
ATOM 1045 O O . ARG A 1 137 ? 0.770 2.580 -11.585 1.00 87.19 137 ARG A O 1
ATOM 1052 N N . LEU A 1 138 ? -0.660 4.069 -10.704 1.00 86.88 138 LEU A N 1
ATOM 1053 C CA . LEU A 1 138 ? -1.891 3.372 -11.091 1.00 86.88 138 LEU A CA 1
ATOM 1054 C C . LEU A 1 138 ? -2.559 3.980 -12.331 1.00 86.88 138 LEU A C 1
ATOM 1056 O O . LEU A 1 138 ? -3.649 3.553 -12.699 1.00 86.88 138 LEU A O 1
ATOM 1060 N N . HIS A 1 139 ? -1.931 4.975 -12.968 1.00 91.00 139 HIS A N 1
ATOM 1061 C CA . HIS A 1 139 ? -2.483 5.709 -14.113 1.00 91.00 139 HIS A CA 1
ATOM 1062 C C . HIS A 1 139 ? -3.891 6.280 -13.853 1.00 91.00 139 HIS A C 1
ATOM 1064 O O . HIS A 1 139 ? -4.770 6.260 -14.714 1.00 91.00 139 HIS A O 1
ATOM 1070 N N . MET A 1 140 ? -4.101 6.811 -12.647 1.00 92.94 140 MET A N 1
ATOM 1071 C CA . MET A 1 140 ? -5.357 7.417 -12.203 1.00 92.94 140 MET A CA 1
ATOM 1072 C C . MET A 1 140 ? -5.182 8.922 -11.999 1.00 92.94 140 MET A C 1
ATOM 1074 O O . MET A 1 140 ? -4.087 9.411 -11.736 1.00 92.94 140 MET A O 1
ATOM 1078 N N . SER A 1 141 ? -6.274 9.686 -12.057 1.00 97.38 141 SER A N 1
ATOM 1079 C CA . SER A 1 141 ? -6.208 11.103 -11.677 1.00 97.38 141 SER A CA 1
ATOM 1080 C C . SER A 1 141 ? -5.998 11.265 -10.165 1.00 97.38 141 SER A C 1
ATOM 1082 O O . SER A 1 141 ? -6.519 10.485 -9.364 1.00 97.38 141 SER A O 1
ATOM 1084 N N . PHE A 1 142 ? -5.295 12.329 -9.761 1.00 97.62 142 PHE A N 1
ATOM 1085 C CA . PHE A 1 142 ? -5.119 12.685 -8.347 1.00 97.62 142 PHE A CA 1
ATOM 1086 C C . PHE A 1 142 ? -6.456 12.757 -7.592 1.00 97.62 142 PHE A C 1
ATOM 1088 O O . PHE A 1 142 ? -6.574 12.244 -6.477 1.00 97.62 142 PHE A O 1
ATOM 1095 N N . ASP A 1 143 ? -7.474 13.368 -8.206 1.00 97.88 143 ASP A N 1
ATOM 1096 C CA . ASP A 1 143 ? -8.790 13.538 -7.589 1.00 97.88 143 ASP A CA 1
ATOM 1097 C C . ASP A 1 143 ? -9.505 12.206 -7.375 1.00 97.88 143 ASP A C 1
ATOM 1099 O O . ASP A 1 143 ? -10.165 12.026 -6.349 1.00 97.88 143 ASP A O 1
ATOM 1103 N N . GLN A 1 144 ? -9.355 11.267 -8.311 1.00 97.25 144 GLN A N 1
ATOM 1104 C CA . GLN A 1 144 ? -9.912 9.925 -8.186 1.00 97.25 144 GLN A CA 1
ATOM 1105 C C . GLN A 1 144 ? -9.244 9.164 -7.039 1.00 97.25 144 GLN A C 1
ATOM 1107 O O . GLN A 1 144 ? -9.942 8.740 -6.124 1.00 97.25 144 GLN A O 1
ATOM 1112 N N . VAL A 1 145 ? -7.907 9.105 -7.002 1.00 97.75 145 VAL A N 1
ATOM 1113 C CA . VAL A 1 145 ? -7.168 8.444 -5.908 1.00 97.75 145 VAL A CA 1
ATOM 1114 C C . VAL A 1 145 ? -7.537 9.049 -4.552 1.00 97.75 145 VAL A C 1
ATOM 1116 O O . VAL A 1 145 ? -7.861 8.335 -3.604 1.00 97.75 145 VAL A O 1
ATOM 1119 N N . SER A 1 146 ? -7.543 10.381 -4.455 1.00 98.19 146 SER A N 1
ATOM 1120 C CA . SER A 1 146 ? -7.906 11.090 -3.227 1.00 98.19 146 SER A CA 1
ATOM 1121 C C . SER A 1 146 ? -9.341 10.781 -2.782 1.00 98.19 146 SER A C 1
ATOM 1123 O O . SER A 1 146 ? -9.586 10.628 -1.583 1.00 98.19 146 SER A O 1
ATOM 1125 N N . ARG A 1 147 ? -10.302 10.705 -3.712 1.00 98.19 147 ARG A N 1
ATOM 1126 C CA . ARG A 1 147 ? -11.705 10.385 -3.407 1.00 98.19 147 ARG A CA 1
ATOM 1127 C C . ARG A 1 147 ? -11.856 8.942 -2.942 1.00 98.19 147 ARG A C 1
ATOM 1129 O O . ARG A 1 147 ? -12.453 8.721 -1.891 1.00 98.19 147 ARG A O 1
ATOM 1136 N N . ASP A 1 148 ? -11.285 8.002 -3.682 1.00 98.12 148 ASP A N 1
ATOM 1137 C CA . ASP A 1 148 ? -11.439 6.570 -3.433 1.00 98.12 148 ASP A CA 1
ATOM 1138 C C . ASP A 1 148 ? -10.806 6.185 -2.092 1.00 98.12 148 ASP A C 1
ATOM 1140 O O . ASP A 1 148 ? -11.427 5.493 -1.285 1.00 98.12 148 ASP A O 1
ATOM 1144 N N . VAL A 1 149 ? -9.616 6.716 -1.788 1.00 98.19 149 VAL A N 1
ATOM 1145 C CA . VAL A 1 149 ? -8.957 6.492 -0.493 1.00 98.19 149 VAL A CA 1
ATOM 1146 C C . VAL A 1 149 ? -9.774 7.073 0.662 1.00 98.19 149 VAL A C 1
ATOM 1148 O O . VAL A 1 149 ? -9.961 6.407 1.679 1.00 98.19 149 VAL A O 1
ATOM 1151 N N . ARG A 1 150 ? -10.301 8.300 0.529 1.00 97.75 150 ARG A N 1
ATOM 1152 C CA . ARG A 1 150 ? -11.156 8.890 1.577 1.00 97.75 150 ARG A CA 1
ATOM 1153 C C . ARG A 1 150 ? -12.435 8.091 1.781 1.00 97.75 150 ARG A C 1
ATOM 1155 O O . ARG A 1 150 ? -12.869 7.943 2.918 1.00 97.75 150 ARG A O 1
ATOM 1162 N N . TYR A 1 151 ? -13.032 7.597 0.701 1.00 98.31 151 TYR A N 1
ATOM 1163 C CA . TYR A 1 151 ? -14.206 6.740 0.778 1.00 98.31 151 TYR A CA 1
ATOM 1164 C C . TYR A 1 151 ? -13.897 5.450 1.547 1.00 98.31 151 TYR A C 1
ATOM 1166 O O . TYR A 1 151 ? -14.602 5.149 2.507 1.00 98.31 151 TYR A O 1
ATOM 1174 N N . ALA A 1 152 ? -12.801 4.762 1.213 1.00 98.00 152 ALA A N 1
ATOM 1175 C CA . ALA A 1 152 ? -12.379 3.545 1.906 1.00 98.00 152 ALA A CA 1
ATOM 1176 C C . ALA A 1 152 ? -12.137 3.778 3.409 1.00 98.00 152 ALA A C 1
ATOM 1178 O O . ALA A 1 152 ? -12.637 3.020 4.235 1.00 98.00 152 ALA A O 1
ATOM 1179 N N . VAL A 1 153 ? -11.444 4.863 3.781 1.00 97.94 153 VAL A N 1
ATOM 1180 C CA . VAL A 1 153 ? -11.232 5.227 5.197 1.00 97.94 153 VAL A CA 1
ATOM 1181 C C . VAL A 1 153 ? -12.550 5.558 5.903 1.00 97.94 153 VAL A C 1
ATOM 1183 O O . VAL A 1 153 ? -12.753 5.157 7.044 1.00 97.94 153 VAL A O 1
ATOM 1186 N N . ASN A 1 154 ? -13.461 6.278 5.247 1.00 97.81 154 ASN A N 1
ATOM 1187 C CA . ASN A 1 154 ? -14.745 6.647 5.846 1.00 97.81 154 ASN A CA 1
ATOM 1188 C C . ASN A 1 154 ? -15.693 5.453 6.028 1.00 97.81 154 ASN A C 1
ATOM 1190 O O . ASN A 1 154 ? -16.536 5.485 6.927 1.00 97.81 154 ASN A O 1
ATOM 1194 N N . ALA A 1 155 ? -15.573 4.439 5.171 1.00 96.94 155 ALA A N 1
ATOM 1195 C CA . ALA A 1 155 ? -16.349 3.207 5.241 1.00 96.94 155 ALA A CA 1
ATOM 1196 C C . ALA A 1 155 ? -15.825 2.227 6.306 1.00 96.94 155 ALA A C 1
ATOM 1198 O O . ALA A 1 155 ? -16.587 1.384 6.770 1.00 96.94 155 ALA A O 1
ATOM 1199 N N . SER A 1 156 ? -14.560 2.352 6.718 1.00 97.62 156 SER A N 1
ATOM 1200 C CA . SER A 1 156 ? -13.932 1.456 7.688 1.00 97.62 156 SER A CA 1
ATOM 1201 C C . SER A 1 156 ? -14.176 1.878 9.144 1.00 97.62 156 SER A C 1
ATOM 1203 O O . SER A 1 156 ? -14.725 2.949 9.445 1.00 97.62 156 SER A O 1
ATOM 1205 N N . SER A 1 157 ? -13.729 1.049 10.092 1.00 97.44 157 SER A N 1
ATOM 1206 C CA . SER A 1 157 ? -13.760 1.384 11.522 1.00 97.44 157 SER A CA 1
ATOM 1207 C C . SER A 1 157 ? -12.852 2.578 11.867 1.00 97.44 157 SER A C 1
ATOM 1209 O O . SER A 1 157 ? -13.039 3.235 12.895 1.00 97.44 157 SER A O 1
ATOM 1211 N N . LEU A 1 158 ? -11.922 2.927 10.967 1.00 97.06 158 LEU A N 1
ATOM 1212 C CA . LEU A 1 158 ? -10.893 3.948 11.155 1.00 97.06 158 LEU A CA 1
ATOM 1213 C C . LEU A 1 158 ? -11.277 5.343 10.635 1.00 97.06 158 LEU A C 1
ATOM 1215 O O . LEU A 1 158 ? -10.433 6.239 10.606 1.00 97.06 158 LEU A O 1
ATOM 1219 N N . LYS A 1 159 ? -12.551 5.585 10.305 1.00 96.81 159 LYS A N 1
ATOM 1220 C CA . LYS A 1 159 ? -13.070 6.867 9.775 1.00 96.81 159 LYS A CA 1
ATOM 1221 C C . LYS A 1 159 ? -12.743 8.134 10.578 1.00 96.81 159 LYS A C 1
ATOM 1223 O O . LYS A 1 159 ? -12.903 9.244 10.083 1.00 96.81 159 LYS A O 1
ATOM 1228 N N . LYS A 1 160 ? -12.333 7.995 11.843 1.00 96.31 160 LYS A N 1
ATOM 1229 C CA . LYS A 1 160 ? -11.940 9.119 12.713 1.00 96.31 160 LYS A CA 1
ATOM 1230 C C . LYS A 1 160 ? -10.496 9.579 12.485 1.00 96.31 160 LYS A C 1
ATOM 1232 O O . LYS A 1 160 ? -10.122 10.653 12.953 1.00 96.31 160 LYS A O 1
ATOM 1237 N N . TYR A 1 161 ? -9.687 8.779 11.797 1.00 96.19 161 TYR A N 1
ATOM 1238 C CA . TYR A 1 161 ? -8.266 9.027 11.599 1.00 96.19 161 TYR A CA 1
ATOM 1239 C C . TYR A 1 161 ? -7.983 9.628 10.223 1.00 96.19 161 TYR A C 1
ATOM 1241 O O . TYR A 1 161 ? -8.718 9.444 9.256 1.00 96.19 161 TYR A O 1
ATOM 1249 N N . ARG A 1 162 ? -6.871 10.362 10.125 1.00 95.62 162 ARG A N 1
ATOM 1250 C CA . ARG A 1 162 ? -6.360 10.843 8.836 1.00 95.62 162 ARG A CA 1
ATOM 1251 C C . ARG A 1 162 ? -5.718 9.686 8.075 1.00 95.62 162 ARG A C 1
ATOM 1253 O O . ARG A 1 162 ? -5.113 8.815 8.688 1.00 95.62 162 ARG A O 1
ATOM 1260 N N . THR A 1 163 ? -5.747 9.735 6.745 1.00 95.56 163 THR A N 1
ATOM 1261 C CA . THR A 1 163 ? -5.223 8.675 5.867 1.00 95.56 163 THR A CA 1
ATOM 1262 C C . THR A 1 163 ? -3.813 8.200 6.221 1.00 95.56 163 THR A C 1
ATOM 1264 O O . THR A 1 163 ? -3.583 7.004 6.309 1.00 95.56 163 THR A O 1
ATOM 1267 N N . LEU A 1 164 ? -2.861 9.108 6.472 1.00 94.88 164 LEU A N 1
ATOM 1268 C CA . LEU A 1 164 ? -1.500 8.690 6.836 1.00 94.88 164 LEU A CA 1
ATOM 1269 C C . LEU A 1 164 ? -1.434 8.015 8.209 1.00 94.88 164 LEU A C 1
ATOM 1271 O O . LEU A 1 164 ? -0.637 7.106 8.400 1.00 94.88 164 LEU A O 1
ATOM 1275 N N . THR A 1 165 ? -2.282 8.432 9.151 1.00 95.75 165 THR A N 1
ATOM 1276 C CA . THR A 1 165 ? -2.409 7.772 10.455 1.00 95.75 165 THR A CA 1
ATOM 1277 C C . THR A 1 165 ? -2.981 6.369 10.294 1.00 95.75 165 THR A C 1
ATOM 1279 O O . THR A 1 165 ? -2.512 5.455 10.955 1.00 95.75 165 THR A O 1
ATOM 1282 N N . VAL A 1 166 ? -3.942 6.188 9.384 1.00 96.88 166 VAL A N 1
ATOM 1283 C CA . VAL A 1 166 ? -4.485 4.871 9.023 1.00 96.88 166 VAL A CA 1
ATOM 1284 C C . VAL A 1 166 ? -3.398 3.972 8.439 1.00 96.88 166 VAL A C 1
ATOM 1286 O O . VAL A 1 166 ? -3.224 2.857 8.914 1.00 96.88 166 VAL A O 1
ATOM 1289 N N . VAL A 1 167 ? -2.633 4.465 7.460 1.00 95.75 167 VAL A N 1
ATOM 1290 C CA . VAL A 1 167 ? -1.522 3.714 6.850 1.00 95.75 167 VAL A CA 1
ATOM 1291 C C . VAL A 1 167 ? -0.487 3.320 7.904 1.00 95.75 167 VAL A C 1
ATOM 1293 O O . VAL A 1 167 ? -0.105 2.158 7.973 1.00 95.75 167 VAL A O 1
ATOM 1296 N N . ALA A 1 168 ? -0.071 4.258 8.760 1.00 94.25 168 ALA A N 1
ATOM 1297 C CA . ALA A 1 168 ? 0.887 3.975 9.826 1.00 94.25 168 ALA A CA 1
ATOM 1298 C C . ALA A 1 168 ? 0.345 2.950 10.834 1.00 94.25 168 ALA A C 1
ATOM 1300 O O . ALA A 1 168 ? 1.058 2.025 11.202 1.00 94.25 168 ALA A O 1
ATOM 1301 N N . HIS A 1 169 ? -0.920 3.078 11.241 1.00 95.50 169 HIS A N 1
ATOM 1302 C CA . HIS A 1 169 ? -1.555 2.151 12.175 1.00 95.50 169 HIS A CA 1
ATOM 1303 C C . HIS A 1 169 ? -1.633 0.726 11.615 1.00 95.50 169 HIS A C 1
ATOM 1305 O O . HIS A 1 169 ? -1.216 -0.213 12.289 1.00 95.50 169 HIS A O 1
ATOM 1311 N N . LEU A 1 170 ? -2.103 0.573 10.372 1.00 96.31 170 LEU A N 1
ATOM 1312 C CA . LEU A 1 170 ? -2.157 -0.721 9.687 1.00 96.31 170 LEU A CA 1
ATOM 1313 C C . LEU A 1 170 ? -0.756 -1.317 9.525 1.00 96.31 170 LEU A C 1
ATOM 1315 O O . LEU A 1 170 ? -0.566 -2.503 9.764 1.00 96.31 170 LEU A O 1
ATOM 1319 N N . ALA A 1 171 ? 0.236 -0.497 9.171 1.00 94.62 171 ALA A N 1
ATOM 1320 C CA . ALA A 1 171 ? 1.615 -0.946 9.047 1.00 94.62 171 ALA A CA 1
ATOM 1321 C C . ALA A 1 171 ? 2.199 -1.456 10.369 1.00 94.62 171 ALA A C 1
ATOM 1323 O O . ALA A 1 171 ? 2.857 -2.495 10.375 1.00 94.62 171 ALA A O 1
ATOM 1324 N N . THR A 1 172 ? 1.959 -0.749 11.477 1.00 93.62 172 THR A N 1
ATOM 1325 C CA . THR A 1 172 ? 2.384 -1.194 12.809 1.00 93.62 172 THR A CA 1
ATOM 1326 C C . THR A 1 172 ? 1.716 -2.514 13.175 1.00 93.62 172 THR A C 1
ATOM 1328 O O . THR A 1 172 ? 2.424 -3.454 13.512 1.00 93.62 172 THR A O 1
ATOM 1331 N N . MET A 1 173 ? 0.394 -2.616 13.019 1.00 94.44 173 MET A N 1
ATOM 1332 C CA . MET A 1 173 ? -0.359 -3.835 13.328 1.00 94.44 173 MET A CA 1
ATOM 1333 C C . MET A 1 173 ? 0.141 -5.040 12.518 1.00 94.44 173 MET A C 1
ATOM 1335 O O . MET A 1 173 ? 0.454 -6.077 13.086 1.00 94.44 173 MET A O 1
ATOM 1339 N N . ILE A 1 174 ? 0.333 -4.876 11.206 1.00 94.25 174 ILE A N 1
ATOM 1340 C CA . ILE A 1 174 ? 0.843 -5.953 10.344 1.00 94.25 174 ILE A CA 1
ATOM 1341 C C . ILE A 1 174 ? 2.287 -6.317 10.704 1.00 94.25 174 ILE A C 1
ATOM 1343 O O . ILE A 1 174 ? 2.638 -7.490 10.702 1.00 94.25 174 ILE A O 1
ATOM 1347 N N . SER A 1 175 ? 3.135 -5.340 11.034 1.00 91.56 175 SER A N 1
ATOM 1348 C CA . SER A 1 175 ? 4.518 -5.619 11.450 1.00 91.56 175 SER A CA 1
ATOM 1349 C C . SER A 1 175 ? 4.574 -6.375 12.783 1.00 91.56 175 SER A C 1
ATOM 1351 O O . SER A 1 175 ? 5.418 -7.253 12.961 1.00 91.56 175 SER A O 1
ATOM 1353 N N . GLU A 1 176 ? 3.680 -6.050 13.720 1.00 90.44 176 GLU A N 1
ATOM 1354 C CA . GLU A 1 176 ? 3.538 -6.755 14.998 1.00 90.44 176 GLU A CA 1
ATOM 1355 C C . GLU A 1 176 ? 3.061 -8.197 14.796 1.00 90.44 176 GLU A C 1
ATOM 1357 O O . GLU A 1 176 ? 3.645 -9.112 15.373 1.00 90.44 176 GLU A O 1
ATOM 1362 N N . ASP A 1 177 ? 2.071 -8.423 13.932 1.00 88.00 177 ASP A N 1
ATOM 1363 C CA . ASP A 1 177 ? 1.605 -9.775 13.610 1.00 88.00 177 ASP A CA 1
ATOM 1364 C C . ASP A 1 177 ? 2.703 -10.589 12.921 1.00 88.00 177 ASP A C 1
ATOM 1366 O O . ASP A 1 177 ? 3.005 -11.709 13.335 1.00 88.00 177 ASP A O 1
ATOM 1370 N N . MET A 1 178 ? 3.393 -9.983 11.947 1.00 84.75 178 MET A N 1
ATOM 1371 C CA . MET A 1 178 ? 4.481 -10.647 11.235 1.00 84.75 178 MET A CA 1
ATOM 1372 C C . MET A 1 178 ? 5.651 -11.033 12.153 1.00 84.75 178 MET A C 1
ATOM 1374 O O . MET A 1 178 ? 6.346 -12.013 11.892 1.00 84.75 178 MET A O 1
ATOM 1378 N N . THR A 1 179 ? 5.908 -10.257 13.210 1.00 84.38 179 THR A N 1
ATOM 1379 C CA . THR A 1 179 ? 6.974 -10.556 14.182 1.00 84.38 179 THR A CA 1
ATOM 1380 C C . THR A 1 179 ? 6.527 -11.544 15.254 1.00 84.38 179 THR A C 1
ATOM 1382 O O . THR A 1 179 ? 7.346 -12.344 15.709 1.00 84.38 179 THR A O 1
ATOM 1385 N N . ARG A 1 180 ? 5.244 -11.532 15.640 1.00 80.38 180 ARG A N 1
ATOM 1386 C CA . ARG A 1 180 ? 4.688 -12.455 16.635 1.00 80.38 180 ARG A CA 1
ATOM 1387 C C . ARG A 1 180 ? 4.759 -13.904 16.165 1.00 80.38 180 ARG A C 1
ATOM 1389 O O . ARG A 1 180 ? 5.234 -14.740 16.931 1.00 80.38 180 ARG A O 1
ATOM 1396 N N . ASP A 1 181 ? 4.348 -14.205 14.934 1.00 66.88 181 ASP A N 1
ATOM 1397 C CA . ASP A 1 181 ? 4.363 -15.604 14.481 1.00 66.88 181 ASP A CA 1
ATOM 1398 C C . ASP A 1 181 ? 5.758 -16.058 14.035 1.00 66.88 181 ASP A C 1
ATOM 1400 O O . ASP A 1 181 ? 6.074 -17.241 14.139 1.00 66.88 181 ASP A O 1
ATOM 1404 N N . ALA A 1 182 ? 6.633 -15.135 13.620 1.00 60.97 182 ALA A N 1
ATOM 1405 C CA . ALA A 1 182 ? 8.037 -15.451 13.351 1.00 60.97 182 ALA A CA 1
ATOM 1406 C C . ALA A 1 182 ? 8.807 -15.881 14.616 1.00 60.97 182 ALA A C 1
ATOM 1408 O O . ALA A 1 182 ? 9.821 -16.560 14.505 1.00 60.97 182 ALA A O 1
ATOM 1409 N N . GLY A 1 183 ? 8.335 -15.506 15.812 1.00 48.84 183 GLY A N 1
ATOM 1410 C CA . GLY A 1 183 ? 8.862 -15.988 17.095 1.00 48.84 183 GLY A CA 1
ATOM 1411 C C . GLY A 1 183 ? 8.254 -17.311 17.583 1.00 48.84 183 GLY A C 1
ATOM 1412 O O . GLY A 1 183 ? 8.632 -17.785 18.654 1.00 48.84 183 GLY A O 1
ATOM 1413 N N . LEU A 1 184 ? 7.300 -17.883 16.840 1.00 44.75 184 LEU A N 1
ATOM 1414 C CA . LEU A 1 184 ? 6.635 -19.161 17.132 1.00 44.75 184 LEU A CA 1
ATOM 1415 C C . LEU A 1 184 ? 7.064 -20.298 16.180 1.00 44.75 184 LEU A C 1
ATOM 1417 O O . LEU A 1 184 ? 6.566 -21.418 16.322 1.00 44.75 184 LEU A O 1
ATOM 1421 N N . LEU A 1 185 ? 7.976 -20.018 15.242 1.00 39.97 185 LEU A N 1
ATOM 1422 C CA . LEU A 1 185 ? 8.632 -20.971 14.336 1.00 39.97 185 LEU A CA 1
ATOM 1423 C C . LEU A 1 185 ? 10.094 -21.187 14.746 1.00 39.97 185 LEU A C 1
ATOM 1425 O O . LEU A 1 185 ? 10.579 -22.323 14.546 1.00 39.97 185 LEU A O 1
#

Foldseek 3Di:
DVVVVVVVVVVCVPDPFDDDDDPDPVVVVVVVVCCQPVNWDWDADPVRDTPDTFRNHPPVVVSGVVVRVVVVCVVVVPRPVLVVLLVVLLVVLCVVQVFDPVQPLSVLLSVLLCCVQPVVDDDPVDVLSSLVVCCVVVVHDSVVNVVSVLVRCCRTNNNVDDSVVVSVVSSVSSNVVSVVVVVVD

pLDDT: mean 74.2, std 20.3, range [39.16, 98.31]